Protein AF-A0A7K3NHZ2-F1 (afdb_monomer)

Solvent-accessible surface area (backbone atoms only — not comparable to full-atom values): 13122 Å² total; per-residue (Å²): 99,58,35,29,36,40,30,38,36,62,68,42,46,39,58,39,51,50,54,52,45,50,70,77,36,72,81,48,46,74,48,75,47,51,35,56,67,66,48,56,52,75,48,40,63,55,59,52,49,52,37,44,74,74,71,29,44,39,34,39,40,39,39,52,53,73,72,25,79,68,84,78,88,77,100,73,67,84,82,67,53,68,47,76,65,50,51,52,49,52,41,33,47,57,36,47,36,91,86,45,86,52,63,70,55,24,54,42,25,48,47,48,37,41,76,71,68,74,47,90,77,76,90,67,77,89,61,88,54,48,80,45,82,40,66,29,52,55,38,75,56,12,43,68,37,41,43,46,66,51,53,24,58,68,24,23,39,100,89,38,82,33,89,63,70,88,58,59,58,14,71,70,36,78,53,34,63,61,49,50,33,60,60,21,53,74,22,62,19,68,84,38,37,62,64,44,66,49,63,48,48,44,52,52,51,49,47,24,52,79,65,75,42,58,73,43,34,56,67,14,66,45,52,38,51,50,53,52,52,55,51,58,60,75,75,108

Foldseek 3Di:
DEEEEEEEDPLFVQLLVVLLCCLLPVPYHYRYHYDHPVCLQAPVLVVVVVCVVVVHQHYEYEYEADAADDVDDDDDRRDHHPPPLNSLVSSLVNQLDPVRPDPLSNLQSVVVCVVSVVDDDDDRPDGSHHYHYQYAQQDPLLLLLLDQVLLQVLLEDPVGTADDDRGDQSNPDNCSQVVQQVRNCRRPPPVSVGPDSSPVSSVSSVSCVVVVNSCSSVSGPSVVVVSVSVVVVVVD

Mean predicted aligned error: 5.34 Å

Radius of gyration: 19.02 Å; Cα contacts (8 Å, |Δi|>4): 355; chains: 1; bounding box: 43×41×61 Å

Nearest PDB structures (foldseek):
  3lp6-assembly1_C  TM=4.163E-01  e=6.712E-01  Mycobacterium tuberculosis
  4zk2-assembly1_B  TM=3.067E-01  e=1.521E-01  Acetobacter aceti 1023
  2fwb-a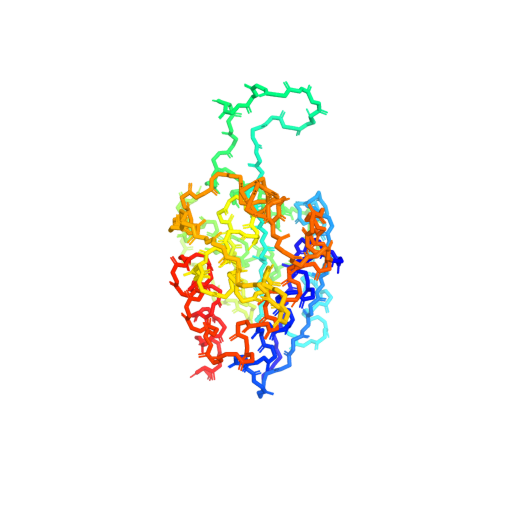ssembly1_B  TM=3.232E-01  e=2.023E-01  Acetobacter aceti
  1o4v-assembly1_A  TM=3.389E-01  e=2.401E-01  Thermotoga maritima
  4zmb-assembly1_B  TM=3.358E-01  e=5.987E-01  Acetobacter aceti 1023

Structure (mmCIF, N/CA/C/O backbone):
data_AF-A0A7K3NHZ2-F1
#
_entry.id   AF-A0A7K3NHZ2-F1
#
loop_
_atom_site.group_PDB
_atom_site.id
_atom_site.type_symbol
_atom_site.label_atom_id
_atom_site.label_alt_id
_atom_site.label_comp_id
_atom_site.label_asym_id
_atom_site.label_entity_id
_atom_site.label_seq_id
_atom_site.pdbx_PDB_ins_code
_atom_site.Cartn_x
_atom_site.Cartn_y
_atom_site.Cartn_z
_atom_site.occupancy
_atom_site.B_iso_or_equiv
_atom_site.auth_seq_id
_atom_site.auth_comp_id
_atom_site.auth_asym_id
_atom_site.auth_atom_id
_atom_site.pdbx_PDB_model_num
ATOM 1 N N . MET A 1 1 ? -13.340 -14.347 6.620 1.00 94.06 1 MET A N 1
ATOM 2 C CA . MET A 1 1 ? -13.195 -13.058 7.338 1.00 94.06 1 MET A CA 1
ATOM 3 C C . MET A 1 1 ? -13.378 -11.905 6.355 1.00 94.06 1 MET A C 1
ATOM 5 O O . MET A 1 1 ? -12.987 -12.065 5.200 1.00 94.06 1 MET A O 1
ATOM 9 N N . LYS A 1 2 ? -13.961 -10.778 6.788 1.00 97.50 2 LYS A N 1
ATOM 10 C CA . LYS A 1 2 ? -14.016 -9.532 6.005 1.00 97.50 2 LYS A CA 1
ATOM 11 C C . LYS A 1 2 ? -13.050 -8.503 6.600 1.00 97.50 2 LYS A C 1
ATOM 13 O O . LYS A 1 2 ? -13.069 -8.300 7.810 1.00 97.50 2 LYS A O 1
ATOM 18 N N . ILE A 1 3 ? -12.228 -7.876 5.765 1.00 98.38 3 ILE A N 1
ATOM 19 C CA . ILE A 1 3 ? -11.290 -6.816 6.162 1.00 98.38 3 ILE A CA 1
ATOM 20 C C . ILE A 1 3 ? -11.562 -5.572 5.326 1.00 98.38 3 ILE A C 1
ATOM 22 O O . ILE A 1 3 ? -11.715 -5.663 4.111 1.00 98.38 3 ILE A O 1
ATOM 26 N N . GLY A 1 4 ? -11.574 -4.412 5.969 1.00 98.50 4 GLY A N 1
ATOM 27 C CA . GLY A 1 4 ? -11.649 -3.113 5.318 1.00 98.50 4 GLY A CA 1
ATOM 28 C C . GLY A 1 4 ? -10.252 -2.563 5.070 1.00 98.50 4 GLY A C 1
ATOM 29 O O . GLY A 1 4 ? -9.386 -2.642 5.942 1.00 98.50 4 GLY A O 1
ATOM 30 N N . ILE A 1 5 ? -10.022 -1.998 3.893 1.00 98.50 5 ILE A N 1
ATOM 31 C CA . ILE A 1 5 ? -8.799 -1.284 3.546 1.00 98.50 5 ILE A CA 1
ATOM 32 C C . ILE A 1 5 ? -9.199 0.105 3.064 1.00 98.50 5 ILE A C 1
ATOM 34 O O . ILE A 1 5 ? -9.961 0.232 2.110 1.00 98.50 5 ILE A O 1
ATOM 38 N N . ILE A 1 6 ? -8.660 1.142 3.691 1.00 98.00 6 ILE A N 1
ATOM 39 C CA . ILE A 1 6 ? -8.772 2.514 3.196 1.00 98.00 6 ILE A CA 1
ATOM 40 C C . ILE A 1 6 ? -7.405 2.896 2.655 1.00 98.00 6 ILE A C 1
ATOM 42 O O . ILE A 1 6 ? -6.423 2.826 3.394 1.00 98.00 6 ILE A O 1
ATOM 46 N N . CYS A 1 7 ? -7.314 3.268 1.382 1.00 96.62 7 CYS A N 1
ATOM 47 C CA . CYS A 1 7 ? -6.043 3.645 0.776 1.00 96.62 7 CYS A CA 1
ATOM 48 C C . CYS A 1 7 ? -6.115 4.904 -0.082 1.00 96.62 7 CYS A C 1
ATOM 50 O O . CYS A 1 7 ? -7.190 5.371 -0.458 1.00 96.62 7 CYS A O 1
ATOM 52 N N . GLU A 1 8 ? -4.951 5.460 -0.405 1.00 92.31 8 GLU A N 1
ATOM 53 C CA . GLU A 1 8 ? -4.858 6.509 -1.418 1.00 92.31 8 GLU A CA 1
ATOM 54 C C . GLU A 1 8 ? -5.074 5.926 -2.826 1.00 92.31 8 GLU A C 1
ATOM 56 O O . GLU A 1 8 ? -4.931 4.725 -3.029 1.00 92.31 8 GLU A O 1
ATOM 61 N N . GLY A 1 9 ? -5.430 6.761 -3.805 1.00 93.12 9 GLY A N 1
ATOM 62 C CA . GLY A 1 9 ? -5.266 6.455 -5.229 1.00 93.12 9 GLY A CA 1
ATOM 63 C C . GLY A 1 9 ? -6.215 5.380 -5.765 1.00 93.12 9 GLY A C 1
ATOM 64 O O . GLY A 1 9 ? -5.838 4.217 -5.907 1.00 93.12 9 GLY A O 1
ATOM 65 N N . ALA A 1 10 ? -7.428 5.791 -6.152 1.00 94.69 10 ALA A N 1
ATOM 66 C CA . ALA A 1 10 ? -8.458 4.897 -6.696 1.00 94.69 10 ALA A CA 1
ATOM 67 C C . ALA A 1 10 ? -8.024 4.151 -7.960 1.00 94.69 10 ALA A C 1
ATOM 69 O O . ALA A 1 10 ? -8.330 2.971 -8.115 1.00 94.69 10 ALA A O 1
ATOM 70 N N . GLU A 1 11 ? -7.283 4.827 -8.831 1.00 95.12 11 GLU A N 1
ATOM 71 C CA . GLU A 1 11 ? -6.779 4.234 -10.063 1.00 95.12 11 GLU A CA 1
ATOM 72 C C . GLU A 1 11 ? -5.368 3.665 -9.876 1.00 95.12 11 GLU A C 1
ATOM 74 O O . GLU A 1 11 ? -4.996 2.719 -10.556 1.00 95.12 11 GLU A O 1
ATOM 79 N N . THR A 1 12 ? -4.559 4.169 -8.944 1.00 93.88 12 THR A N 1
ATOM 80 C CA . THR A 1 12 ? -3.152 3.750 -8.848 1.00 93.88 12 THR A CA 1
ATOM 81 C C . THR A 1 12 ? -2.913 2.656 -7.816 1.00 93.88 12 THR A C 1
ATOM 83 O O . THR A 1 12 ? -2.461 1.566 -8.160 1.00 93.88 12 THR A O 1
ATOM 86 N N . ASP A 1 13 ? -3.198 2.933 -6.549 1.00 95.44 13 ASP A N 1
ATOM 87 C CA . ASP A 1 13 ? -2.717 2.120 -5.435 1.00 95.44 13 ASP A CA 1
ATOM 88 C C . ASP A 1 13 ? -3.763 1.059 -5.064 1.00 95.44 13 ASP A C 1
ATOM 90 O O . ASP A 1 13 ? -3.399 -0.091 -4.813 1.00 95.44 13 ASP A O 1
ATOM 94 N N . LYS A 1 14 ? -5.063 1.384 -5.143 1.00 97.38 14 LYS A N 1
ATOM 95 C CA . LYS A 1 14 ? -6.150 0.419 -4.899 1.00 97.38 14 LYS A CA 1
ATOM 96 C C . LYS A 1 14 ? -6.048 -0.844 -5.765 1.00 97.38 14 LYS A C 1
ATOM 98 O O . LYS A 1 14 ? -6.043 -1.925 -5.179 1.00 97.38 14 LYS A O 1
ATOM 103 N N . PRO A 1 15 ? -5.919 -0.776 -7.106 1.00 98.06 15 PRO A N 1
ATOM 104 C CA . PRO A 1 15 ? -5.857 -1.987 -7.930 1.00 98.06 15 PRO A CA 1
ATOM 105 C C . PRO A 1 15 ? -4.622 -2.845 -7.637 1.00 98.06 15 PRO A C 1
ATOM 107 O O . PRO A 1 15 ? -4.659 -4.070 -7.748 1.00 98.06 15 PRO A O 1
ATOM 110 N N . VAL A 1 16 ? -3.517 -2.210 -7.241 1.00 97.62 16 VAL A N 1
ATOM 111 C CA . VAL A 1 16 ? -2.296 -2.908 -6.833 1.00 97.62 16 VAL A CA 1
ATOM 112 C C . VAL A 1 16 ? -2.510 -3.652 -5.519 1.00 97.62 16 VAL A C 1
ATOM 114 O O . VAL A 1 16 ? -2.223 -4.848 -5.443 1.00 97.62 16 VAL A O 1
ATOM 117 N N . ILE A 1 17 ? -3.026 -2.961 -4.499 1.00 97.94 17 ILE A N 1
ATOM 118 C CA . ILE A 1 17 ? -3.332 -3.557 -3.194 1.00 97.94 17 ILE A CA 1
ATOM 119 C C . ILE A 1 17 ? -4.330 -4.703 -3.376 1.00 97.94 17 ILE A C 1
ATOM 121 O O . ILE A 1 17 ? -4.107 -5.791 -2.854 1.00 97.94 17 ILE A O 1
ATOM 125 N N . GLU A 1 18 ? -5.375 -4.509 -4.179 1.00 98.50 18 GLU A N 1
ATOM 126 C CA . GLU A 1 18 ? -6.372 -5.536 -4.478 1.00 98.50 18 GLU A CA 1
ATOM 127 C C . GLU A 1 18 ? -5.743 -6.807 -5.069 1.00 98.50 18 GLU A C 1
ATOM 129 O O . GLU A 1 18 ? -6.008 -7.908 -4.582 1.00 98.50 18 GLU A O 1
ATOM 134 N N . LEU A 1 19 ? -4.863 -6.674 -6.068 1.00 98.38 19 LEU A N 1
ATOM 135 C CA . LEU A 1 19 ? -4.167 -7.816 -6.670 1.00 98.38 19 LEU A CA 1
ATOM 136 C C . LEU A 1 19 ? -3.279 -8.555 -5.667 1.00 98.38 19 LEU A C 1
ATOM 138 O O . LEU A 1 19 ? -3.296 -9.787 -5.624 1.00 98.38 19 LEU A O 1
ATOM 142 N N . ILE A 1 20 ? -2.525 -7.813 -4.851 1.00 98.25 20 ILE A N 1
ATOM 143 C CA . ILE A 1 20 ? -1.671 -8.381 -3.803 1.00 98.25 20 ILE A CA 1
ATOM 144 C C . ILE A 1 20 ? -2.522 -9.175 -2.808 1.00 98.25 20 ILE A C 1
ATOM 146 O O . ILE A 1 20 ? -2.230 -10.341 -2.535 1.00 98.25 20 ILE A O 1
ATOM 150 N N . LEU A 1 21 ? -3.576 -8.554 -2.273 1.00 98.25 21 LEU A N 1
ATOM 151 C CA . LEU A 1 21 ? -4.397 -9.132 -1.214 1.00 98.25 21 LEU A CA 1
ATOM 152 C C . LEU A 1 21 ? -5.197 -10.335 -1.705 1.00 98.25 21 LEU A C 1
ATOM 154 O O . LEU A 1 21 ? -5.202 -11.364 -1.034 1.00 98.25 21 LEU A O 1
ATOM 158 N N . LYS A 1 22 ? -5.789 -10.258 -2.902 1.00 98.00 22 LYS A N 1
ATOM 159 C CA . LYS A 1 22 ? -6.511 -11.382 -3.511 1.00 98.00 22 LYS A CA 1
ATOM 160 C C . LYS A 1 22 ? -5.610 -12.597 -3.721 1.00 98.00 22 LYS A C 1
ATOM 162 O O . LYS A 1 22 ? -6.055 -13.725 -3.533 1.00 98.00 22 LYS A O 1
ATOM 167 N N . HIS A 1 23 ? -4.351 -12.378 -4.103 1.00 98.06 23 HIS A N 1
ATOM 168 C CA . HIS A 1 23 ? -3.403 -13.469 -4.299 1.00 98.06 23 HIS A CA 1
ATOM 169 C C . HIS A 1 23 ? -2.884 -14.041 -2.971 1.00 98.06 23 HIS A C 1
ATOM 171 O O . HIS A 1 23 ? -2.792 -15.256 -2.824 1.00 98.06 23 HIS A O 1
ATOM 177 N N . LYS A 1 24 ? -2.546 -13.188 -1.993 1.00 97.25 24 LYS A N 1
ATOM 178 C CA . LYS A 1 24 ? -2.002 -13.630 -0.695 1.00 97.25 24 LYS A CA 1
ATOM 179 C C . LYS A 1 24 ? -3.049 -14.215 0.248 1.00 97.25 24 LYS A C 1
ATOM 181 O O . LYS A 1 24 ? -2.710 -15.070 1.061 1.00 97.25 24 LYS A O 1
ATOM 186 N N . PHE A 1 25 ? -4.297 -13.772 0.142 1.00 97.56 25 PHE A N 1
ATOM 187 C CA . PHE A 1 25 ? -5.378 -14.127 1.057 1.00 97.56 25 PHE A CA 1
ATOM 188 C C . PHE A 1 25 ? -6.649 -14.511 0.287 1.00 97.56 25 PHE A C 1
ATOM 190 O O . PHE A 1 25 ? -7.673 -13.839 0.421 1.00 97.56 25 PHE A O 1
ATOM 197 N N . PRO A 1 26 ? -6.623 -15.594 -0.512 1.00 97.25 26 PRO A N 1
ATOM 198 C CA . PRO A 1 26 ? -7.741 -15.961 -1.385 1.00 97.25 26 PRO A CA 1
ATOM 199 C C . PRO A 1 26 ? -9.042 -16.276 -0.626 1.00 97.25 26 PRO A C 1
ATOM 201 O O . PRO A 1 26 ? -10.124 -16.154 -1.191 1.00 97.25 26 PRO A O 1
ATOM 204 N N . SER A 1 27 ? -8.947 -16.650 0.654 1.00 97.06 27 SER A N 1
ATOM 205 C CA . SER A 1 27 ? -10.092 -16.962 1.524 1.00 97.06 27 SER A CA 1
ATOM 206 C C . SER A 1 27 ? -10.631 -15.752 2.307 1.00 97.06 27 SER A C 1
ATOM 208 O O . SER A 1 27 ? -11.549 -15.898 3.119 1.00 97.06 27 SER A O 1
ATOM 210 N N . THR A 1 28 ? -10.062 -14.562 2.104 1.00 97.62 28 THR A N 1
ATOM 211 C CA . THR A 1 28 ? -10.450 -13.327 2.796 1.00 97.62 28 THR A CA 1
ATOM 212 C C . THR A 1 28 ? -11.145 -12.378 1.828 1.00 97.62 28 THR A C 1
ATOM 214 O O . THR A 1 28 ? -10.685 -12.156 0.711 1.00 97.62 28 THR A O 1
ATOM 217 N N . THR A 1 29 ? -12.257 -11.786 2.262 1.00 98.00 29 THR A N 1
ATOM 218 C CA . THR A 1 29 ? -12.969 -10.761 1.490 1.00 98.00 29 THR A CA 1
ATOM 219 C C . THR A 1 29 ? -12.477 -9.377 1.899 1.00 98.00 29 THR A C 1
ATOM 221 O O . THR A 1 29 ? -12.394 -9.091 3.095 1.00 98.00 29 THR A O 1
ATOM 224 N N . PHE A 1 30 ? -12.180 -8.516 0.923 1.00 98.31 30 PHE A N 1
ATOM 225 C CA . PHE A 1 30 ? -11.655 -7.173 1.169 1.00 98.31 30 PHE A CA 1
ATOM 226 C C . PHE A 1 30 ? -12.608 -6.068 0.691 1.00 98.31 30 PHE A C 1
ATOM 228 O O . PHE A 1 30 ? -12.927 -5.976 -0.490 1.00 98.31 30 PHE A O 1
ATOM 235 N N . GLU A 1 31 ? -13.027 -5.242 1.647 1.00 98.44 31 GLU A N 1
ATOM 236 C CA . GLU A 1 31 ? -13.606 -3.896 1.553 1.00 98.44 31 GLU A CA 1
ATOM 237 C C . GLU A 1 31 ? -12.605 -2.796 1.161 1.00 98.44 31 GLU A C 1
ATOM 239 O O . GLU A 1 31 ? -12.123 -2.150 2.083 1.00 98.44 31 GLU A O 1
ATOM 244 N N . ILE A 1 32 ? -12.231 -2.568 -0.111 1.00 98.44 32 ILE A N 1
ATOM 245 C CA . ILE A 1 32 ? -11.209 -1.540 -0.442 1.00 98.44 32 ILE A CA 1
ATOM 246 C C . ILE A 1 32 ? -11.830 -0.204 -0.881 1.00 98.44 32 ILE A C 1
ATOM 248 O O . ILE A 1 32 ? -12.286 -0.055 -2.025 1.00 98.44 32 ILE A O 1
ATOM 252 N N . ILE A 1 33 ? -11.760 0.797 -0.002 1.00 98.25 33 ILE A N 1
ATOM 253 C CA . ILE A 1 33 ? -12.151 2.188 -0.253 1.00 98.25 33 ILE A CA 1
ATOM 254 C C . ILE A 1 33 ? -10.904 2.992 -0.619 1.00 98.25 33 ILE A C 1
ATOM 256 O O . ILE A 1 33 ? -9.916 2.998 0.111 1.00 98.25 33 ILE A O 1
ATOM 260 N N . ALA A 1 34 ? -10.948 3.685 -1.755 1.00 97.44 34 ALA A N 1
ATOM 261 C CA . ALA A 1 34 ? -9.862 4.555 -2.178 1.00 97.44 34 ALA A CA 1
ATOM 262 C C . ALA A 1 34 ? -10.277 6.021 -2.124 1.00 97.44 34 ALA A C 1
ATOM 264 O O . ALA A 1 34 ? -11.356 6.385 -2.598 1.00 97.44 34 ALA A O 1
ATOM 265 N N . ARG A 1 35 ? -9.398 6.858 -1.582 1.00 95.00 35 ARG A N 1
ATOM 266 C CA . ARG A 1 35 ? -9.601 8.297 -1.417 1.00 95.00 35 ARG A CA 1
ATOM 267 C C . ARG A 1 35 ? -8.395 9.068 -1.933 1.00 95.00 35 ARG A C 1
ATOM 269 O O . ARG A 1 35 ? -7.324 8.506 -2.156 1.00 95.00 35 ARG A O 1
ATOM 276 N N . ASP A 1 36 ? -8.562 10.367 -2.141 1.00 90.94 36 ASP A N 1
ATOM 277 C CA . ASP A 1 36 ? -7.398 11.241 -2.171 1.00 90.94 36 ASP A CA 1
ATOM 278 C C . ASP A 1 36 ? -6.837 11.402 -0.751 1.00 90.94 36 ASP A C 1
ATOM 280 O O . ASP A 1 36 ? -7.512 11.168 0.258 1.00 90.94 36 ASP A O 1
ATOM 284 N N . LYS A 1 37 ? -5.576 11.813 -0.666 1.00 85.81 37 LYS A N 1
ATOM 285 C CA . LYS A 1 37 ? -4.889 11.968 0.612 1.00 85.81 37 LYS A CA 1
ATOM 286 C C . LYS A 1 37 ? -5.576 12.957 1.548 1.00 85.81 37 LYS A C 1
ATOM 288 O O . LYS A 1 37 ? -5.603 12.724 2.749 1.00 85.81 37 LYS A O 1
ATOM 293 N N . ARG A 1 38 ? -6.139 14.056 1.035 1.00 87.50 38 ARG A N 1
ATOM 294 C CA . ARG A 1 38 ? -6.807 15.057 1.878 1.00 87.50 38 ARG A CA 1
ATOM 295 C C . ARG A 1 38 ? -8.007 14.425 2.580 1.00 87.50 38 ARG A C 1
ATOM 297 O O . ARG A 1 38 ? -8.116 14.566 3.795 1.00 87.50 38 ARG A O 1
ATOM 304 N N . ALA A 1 39 ? -8.831 13.685 1.844 1.00 90.50 39 ALA A N 1
ATOM 305 C CA . ALA A 1 39 ? -9.987 12.975 2.378 1.00 90.50 39 ALA A CA 1
ATOM 306 C C . ALA A 1 39 ? -9.601 11.933 3.445 1.00 90.50 39 ALA A C 1
ATOM 308 O O . ALA A 1 39 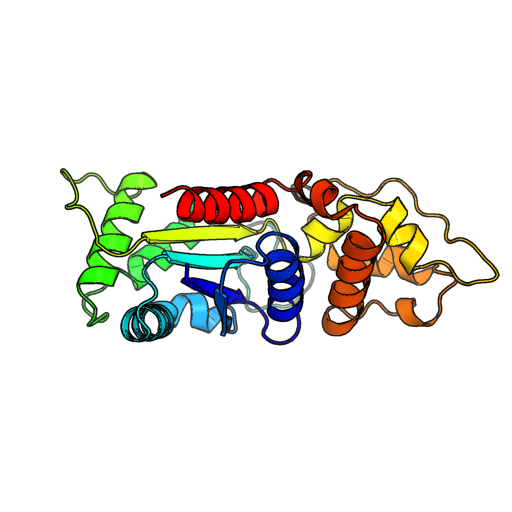? -10.269 11.852 4.476 1.00 90.50 39 ALA A O 1
ATOM 309 N N . ILE A 1 40 ? -8.478 11.217 3.279 1.00 91.31 40 ILE A N 1
ATOM 310 C CA . ILE A 1 40 ? -7.966 10.301 4.320 1.00 91.31 40 ILE A CA 1
ATOM 311 C C . ILE A 1 40 ? -7.738 11.042 5.648 1.00 91.31 40 ILE A C 1
ATOM 313 O O . ILE A 1 40 ? -8.055 10.525 6.712 1.00 91.31 40 ILE A O 1
ATOM 317 N N . PHE A 1 41 ? -7.217 12.266 5.623 1.00 89.12 41 PHE A N 1
ATOM 318 C CA . PHE A 1 41 ? -6.945 13.004 6.859 1.00 89.12 41 PHE A CA 1
ATOM 319 C C . PHE A 1 41 ? -8.151 13.775 7.402 1.00 89.12 41 PHE A C 1
ATOM 321 O O . PHE A 1 41 ? -8.179 14.046 8.601 1.00 89.12 41 PHE A O 1
ATOM 328 N N . SER A 1 42 ? -9.122 14.150 6.563 1.00 86.62 42 SER A N 1
ATOM 329 C CA . SER A 1 42 ? -10.256 14.984 6.986 1.00 86.62 42 SER A CA 1
ATOM 330 C C . SER A 1 42 ? -11.528 14.211 7.315 1.00 86.62 42 SER A C 1
ATOM 332 O O . SER A 1 42 ? -12.246 14.611 8.223 1.00 86.62 42 SER A O 1
ATOM 334 N N . THR A 1 43 ? 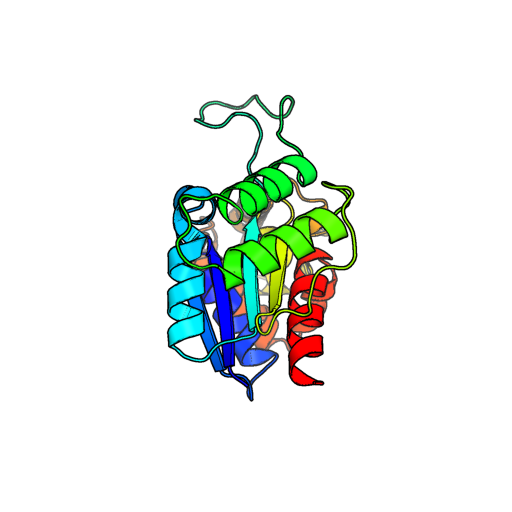-11.836 13.151 6.566 1.00 90.38 43 THR A N 1
ATOM 335 C CA . THR A 1 43 ? -13.162 12.502 6.586 1.00 90.38 43 THR A CA 1
ATOM 336 C C . THR A 1 43 ? -13.088 10.973 6.611 1.00 90.38 43 THR A C 1
ATOM 338 O O . THR A 1 43 ? -14.106 10.304 6.494 1.00 90.38 43 THR A O 1
ATOM 341 N N . CYS A 1 44 ? -11.909 10.379 6.835 1.00 93.81 44 CYS A N 1
ATOM 342 C CA . CYS A 1 44 ? -11.750 8.919 6.898 1.00 93.81 44 CYS A CA 1
ATOM 343 C C . CYS A 1 44 ? -12.588 8.245 8.000 1.00 93.81 44 CYS A C 1
ATOM 345 O O . CYS A 1 44 ? -12.843 7.046 7.907 1.00 93.81 44 CYS A O 1
ATOM 347 N N . TYR A 1 45 ? -13.036 8.968 9.033 1.00 95.00 45 TYR A N 1
ATOM 348 C CA . TYR A 1 45 ? -13.946 8.396 10.033 1.00 95.00 45 TYR A CA 1
ATOM 349 C C . TYR A 1 45 ? -15.300 7.991 9.432 1.00 95.00 45 TYR A C 1
ATOM 351 O O . TYR A 1 45 ? -15.891 7.037 9.925 1.00 95.00 45 TYR A O 1
ATOM 359 N N . GLU A 1 46 ? -15.763 8.656 8.368 1.00 95.88 46 GLU A N 1
ATOM 360 C CA . GLU A 1 46 ? -16.996 8.290 7.658 1.00 95.88 46 GLU A CA 1
ATOM 361 C C . GLU A 1 46 ? -16.814 6.951 6.936 1.00 95.88 46 GLU A C 1
ATOM 363 O O . GLU A 1 46 ? -17.618 6.041 7.107 1.00 95.88 46 GLU A O 1
ATOM 368 N N . ASP A 1 47 ? -15.690 6.783 6.232 1.00 97.38 47 ASP A N 1
ATOM 369 C CA . ASP A 1 47 ? -15.340 5.527 5.557 1.00 97.38 47 ASP A CA 1
ATOM 370 C C . ASP A 1 47 ? -15.168 4.371 6.558 1.00 97.38 47 ASP A C 1
ATOM 372 O O . ASP A 1 47 ? -15.612 3.250 6.317 1.00 97.38 47 ASP A O 1
ATOM 376 N N . ILE A 1 48 ? -14.544 4.634 7.714 1.00 97.69 48 ILE A N 1
ATOM 377 C CA . ILE A 1 48 ? -14.438 3.650 8.802 1.00 97.69 48 ILE A CA 1
ATOM 378 C C . ILE A 1 48 ? -15.839 3.290 9.309 1.00 97.69 48 ILE A C 1
ATOM 380 O O . ILE A 1 48 ? -16.133 2.109 9.476 1.00 97.69 48 ILE A O 1
ATOM 384 N N . ALA A 1 49 ? -16.714 4.274 9.528 1.00 97.19 49 ALA A N 1
ATOM 385 C CA . ALA A 1 49 ? -18.076 4.030 9.989 1.00 97.19 49 ALA A CA 1
ATOM 386 C C . ALA A 1 49 ? -18.901 3.224 8.976 1.00 97.19 49 ALA A C 1
ATOM 388 O O . ALA A 1 49 ? -19.658 2.338 9.371 1.00 97.19 49 ALA A O 1
ATOM 389 N N . ASP A 1 50 ? -18.735 3.480 7.679 1.00 97.62 50 ASP A N 1
ATOM 390 C CA . ASP A 1 50 ? -19.370 2.710 6.606 1.00 97.62 50 ASP A CA 1
ATOM 391 C C . ASP A 1 50 ? -18.941 1.242 6.638 1.00 97.62 50 ASP A C 1
ATOM 393 O O . ASP A 1 50 ? -19.791 0.349 6.639 1.00 97.62 50 ASP A O 1
ATOM 397 N N . LEU A 1 51 ? -17.638 0.983 6.769 1.00 98.19 51 LEU A N 1
ATOM 398 C CA . LEU A 1 51 ? -17.104 -0.374 6.910 1.00 98.19 51 LEU A CA 1
ATOM 399 C C . LEU A 1 51 ? -17.659 -1.069 8.166 1.00 98.19 51 LEU A C 1
ATOM 401 O O . LEU A 1 51 ? -18.077 -2.229 8.100 1.00 98.19 51 LEU A O 1
ATOM 405 N N . LEU A 1 52 ? -17.726 -0.359 9.296 1.00 97.06 52 LEU A N 1
ATOM 406 C CA . LEU A 1 52 ? -18.291 -0.883 10.543 1.00 97.06 52 LEU A CA 1
ATOM 407 C C . LEU A 1 52 ? -19.774 -1.246 10.389 1.00 97.06 52 LEU A C 1
ATOM 409 O O . LEU A 1 52 ? -20.179 -2.338 10.792 1.00 97.06 52 LEU A O 1
ATOM 413 N N . ARG A 1 53 ? -20.573 -0.391 9.737 1.00 96.88 53 ARG A N 1
ATOM 414 C CA . ARG A 1 53 ? -21.988 -0.669 9.422 1.00 96.88 53 ARG A CA 1
ATOM 415 C C . ARG A 1 53 ? -22.158 -1.888 8.513 1.00 96.88 53 ARG A C 1
ATOM 417 O O . ARG A 1 53 ? -23.128 -2.627 8.670 1.00 96.88 53 ARG A O 1
ATOM 424 N N . SER A 1 54 ? -21.195 -2.145 7.630 1.00 97.00 54 SER A N 1
ATOM 425 C CA . SER A 1 54 ? -21.123 -3.354 6.794 1.00 97.00 54 SER A CA 1
ATOM 426 C C . SER A 1 54 ? -20.645 -4.611 7.547 1.00 97.00 54 SER A C 1
ATOM 428 O O . SER A 1 54 ? -20.505 -5.686 6.948 1.00 97.00 54 SER A O 1
ATOM 430 N N . GLY A 1 55 ? -20.406 -4.510 8.860 1.00 96.81 55 GLY A N 1
ATOM 431 C CA . GLY A 1 55 ? -19.983 -5.608 9.731 1.00 96.81 55 GLY A CA 1
ATOM 432 C C . GLY A 1 55 ? -18.481 -5.906 9.685 1.00 96.81 55 GLY A C 1
ATOM 433 O O . GLY A 1 55 ? -18.067 -7.008 10.048 1.00 96.81 55 GLY A O 1
ATOM 434 N N . ILE A 1 56 ? -17.654 -4.972 9.208 1.00 97.94 56 ILE A N 1
ATOM 435 C CA . ILE A 1 56 ? -16.198 -5.133 9.116 1.00 97.94 56 ILE A CA 1
ATOM 436 C C . ILE A 1 56 ? -15.533 -4.552 10.362 1.00 97.94 56 ILE A C 1
ATOM 438 O O . ILE A 1 56 ? -15.478 -3.343 10.519 1.00 97.94 56 ILE A O 1
ATOM 442 N N . GLN A 1 57 ? -14.958 -5.402 11.215 1.00 96.31 57 GLN A N 1
ATOM 443 C CA . GLN A 1 57 ? -14.305 -4.977 12.466 1.00 96.31 57 GLN A CA 1
ATOM 444 C C . GLN A 1 57 ? -12.793 -4.732 12.332 1.00 96.31 57 GLN A C 1
ATOM 446 O O . GLN A 1 57 ? -12.199 -4.048 13.165 1.00 96.31 57 GLN A O 1
ATOM 451 N N . HIS A 1 58 ? -12.161 -5.280 11.292 1.00 97.88 58 HIS A N 1
ATOM 452 C CA . HIS A 1 58 ? -10.726 -5.158 11.036 1.00 97.88 58 HIS A CA 1
ATOM 453 C C . HI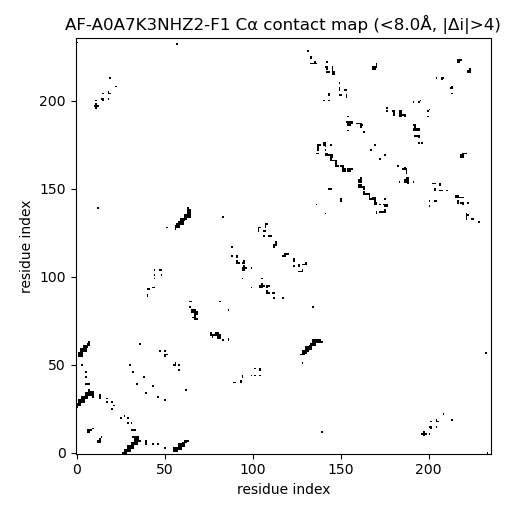S A 1 58 ? -10.486 -4.201 9.875 1.00 97.88 58 HIS A C 1
ATOM 455 O O . HIS A 1 58 ? -10.864 -4.504 8.741 1.00 97.88 58 HIS A O 1
ATOM 461 N N . ILE A 1 59 ? -9.875 -3.049 10.154 1.00 98.19 59 ILE A N 1
ATOM 462 C CA . ILE A 1 59 ? -9.709 -1.972 9.176 1.00 98.19 59 ILE A CA 1
ATOM 463 C C . ILE A 1 59 ? -8.246 -1.526 9.140 1.00 98.19 59 ILE A C 1
ATOM 465 O O . ILE A 1 59 ? -7.684 -1.096 10.150 1.00 98.19 59 ILE A O 1
ATOM 469 N N . ALA A 1 60 ? -7.609 -1.618 7.972 1.00 97.81 60 ALA A N 1
ATOM 470 C CA . ALA A 1 60 ? -6.278 -1.064 7.748 1.00 97.81 60 ALA A CA 1
ATOM 471 C C . ALA A 1 60 ? -6.372 0.227 6.929 1.00 97.81 60 ALA A C 1
ATOM 473 O O . ALA A 1 60 ? -6.935 0.239 5.838 1.00 97.81 60 ALA A O 1
ATOM 474 N N . VAL A 1 61 ? -5.773 1.303 7.430 1.00 96.69 61 VAL A N 1
ATOM 475 C CA . VAL A 1 61 ? -5.605 2.556 6.687 1.00 96.69 61 VAL A CA 1
ATOM 476 C C . VAL A 1 61 ? -4.183 2.586 6.138 1.00 96.69 61 VAL A C 1
ATOM 478 O O . VAL A 1 61 ? -3.218 2.592 6.907 1.00 96.69 61 VAL A O 1
ATOM 481 N N . VAL A 1 62 ? -4.050 2.559 4.814 1.00 94.69 62 VAL A N 1
ATOM 482 C CA . VAL A 1 62 ? -2.787 2.463 4.077 1.00 94.69 62 VAL A CA 1
ATOM 483 C C . VAL A 1 62 ? -2.571 3.749 3.292 1.00 94.69 62 VAL A C 1
ATOM 485 O O . VAL A 1 62 ? -3.295 4.030 2.345 1.00 94.69 62 VAL A O 1
ATOM 488 N N . TRP A 1 63 ? -1.562 4.535 3.641 1.00 90.06 63 TRP A N 1
ATOM 489 C CA . TRP A 1 63 ? -1.265 5.763 2.903 1.00 90.06 63 TRP A CA 1
ATOM 490 C C . TRP A 1 63 ? 0.236 6.006 2.841 1.00 90.06 63 TRP A C 1
ATOM 492 O O . TRP A 1 63 ? 1.003 5.499 3.669 1.00 90.06 63 TRP A O 1
ATOM 502 N N . ASP A 1 64 ? 0.663 6.763 1.839 1.00 80.94 64 ASP A N 1
ATOM 503 C CA . ASP A 1 64 ? 2.042 7.202 1.736 1.00 80.94 64 ASP A CA 1
ATOM 504 C C . ASP A 1 64 ? 2.284 8.470 2.579 1.00 80.94 64 ASP A C 1
ATOM 506 O O . ASP A 1 64 ? 1.369 9.173 3.007 1.00 80.94 64 ASP A O 1
ATOM 510 N N . LEU A 1 65 ? 3.537 8.763 2.905 1.00 64.25 65 LEU A N 1
ATOM 511 C CA . LEU A 1 65 ? 3.832 9.942 3.720 1.00 64.25 65 LEU A CA 1
ATOM 512 C C . LEU A 1 65 ? 3.593 11.225 2.923 1.00 64.25 65 LEU A C 1
ATOM 514 O O . LEU A 1 65 ? 4.022 11.347 1.776 1.00 64.25 65 LEU A O 1
ATOM 518 N N . LEU A 1 66 ? 3.029 12.247 3.570 1.00 47.19 66 LEU A N 1
ATOM 519 C CA . LEU A 1 66 ? 3.115 13.605 3.040 1.00 47.19 66 LEU A CA 1
ATOM 520 C C . LEU A 1 66 ? 4.599 14.006 2.908 1.00 47.19 66 LEU A C 1
ATOM 522 O O . LEU A 1 66 ? 5.373 13.818 3.858 1.00 47.19 66 LEU A O 1
ATO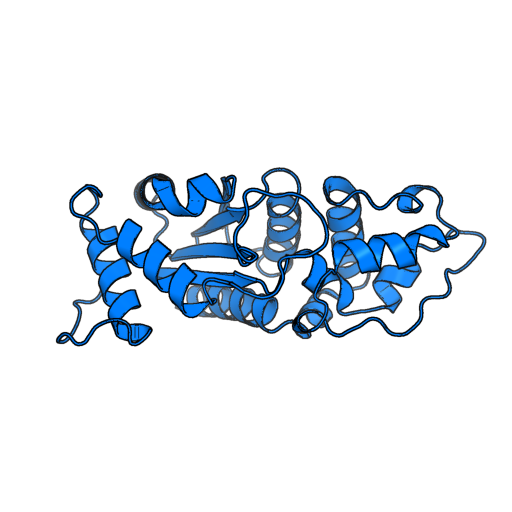M 526 N N . PRO A 1 67 ? 5.032 14.573 1.768 1.00 37.84 67 PRO A N 1
ATOM 527 C CA . PRO A 1 67 ? 6.222 15.409 1.742 1.00 37.84 67 PRO A CA 1
ATOM 528 C C . PRO A 1 67 ? 6.021 16.682 2.581 1.00 37.84 67 PRO A C 1
ATOM 530 O O . PRO A 1 67 ? 4.941 16.978 3.086 1.00 37.84 67 PRO A O 1
ATOM 533 N N . VAL A 1 68 ? 7.111 17.423 2.742 1.00 39.22 68 VAL A N 1
ATOM 534 C CA . VAL A 1 68 ? 7.176 18.680 3.497 1.00 39.22 68 VAL A CA 1
ATOM 535 C C . VAL A 1 68 ? 6.309 19.664 2.762 1.00 39.22 68 VAL A C 1
ATOM 537 O O . VAL A 1 68 ? 6.486 19.764 1.552 1.00 39.22 68 VAL A O 1
ATOM 540 N N . GLY A 1 69 ? 5.494 20.443 3.474 1.00 37.22 69 GLY A N 1
ATOM 541 C CA . GLY A 1 69 ? 5.128 21.778 2.995 1.00 37.22 69 GLY A CA 1
ATOM 542 C C . GLY A 1 69 ? 4.608 21.829 1.556 1.00 37.22 69 GLY A C 1
ATOM 543 O O . GLY A 1 69 ? 4.973 22.728 0.813 1.00 37.22 69 GLY A O 1
ATOM 544 N N . HIS A 1 70 ? 3.790 20.862 1.131 1.00 42.34 70 HIS A N 1
ATOM 545 C CA . HIS A 1 70 ? 3.010 20.984 -0.104 1.00 42.34 70 HIS A CA 1
ATOM 546 C C . HIS A 1 70 ? 1.615 21.487 0.267 1.00 42.34 70 HIS A C 1
ATOM 548 O O . HIS A 1 70 ? 0.984 20.910 1.147 1.00 42.34 70 HIS A O 1
ATOM 554 N N . GLN A 1 71 ? 1.081 22.562 -0.316 1.00 33.84 71 GLN A N 1
ATOM 555 C CA . GLN A 1 71 ? 1.028 22.888 -1.752 1.00 33.84 71 GLN A CA 1
ATOM 556 C C . GLN A 1 71 ? 2.376 23.084 -2.486 1.00 33.84 71 GLN A C 1
ATOM 558 O O . GLN A 1 71 ? 3.198 23.904 -2.106 1.00 33.84 71 GLN A O 1
ATOM 563 N N . MET A 1 72 ? 2.590 22.302 -3.554 1.00 33.06 72 MET A N 1
ATOM 564 C CA . MET A 1 72 ? 3.687 22.443 -4.542 1.00 33.06 72 MET A CA 1
ATOM 565 C C . MET A 1 72 ? 3.352 23.483 -5.612 1.00 33.06 72 MET A C 1
ATOM 567 O O . MET A 1 72 ? 2.156 23.630 -5.869 1.00 33.06 72 MET A O 1
ATOM 571 N N . PRO A 1 73 ? 4.329 24.103 -6.331 1.00 36.28 73 PRO A N 1
ATOM 572 C CA . PRO A 1 73 ? 5.686 23.619 -6.702 1.00 36.28 73 PRO A CA 1
ATOM 573 C C . PRO A 1 73 ? 6.826 24.650 -6.410 1.00 36.28 73 PRO A C 1
ATOM 575 O O . PRO A 1 73 ? 6.547 25.737 -5.937 1.00 36.28 73 PRO A O 1
ATOM 578 N N . ALA A 1 74 ? 8.138 24.442 -6.619 1.00 41.03 74 ALA A N 1
ATOM 579 C CA . ALA A 1 74 ? 8.872 23.610 -7.571 1.00 41.03 74 ALA A CA 1
ATOM 580 C C . ALA A 1 74 ? 10.270 23.206 -7.029 1.00 41.03 74 ALA A C 1
ATOM 582 O O . ALA A 1 74 ? 10.976 23.999 -6.418 1.00 41.03 74 ALA A O 1
ATOM 583 N N . ALA A 1 75 ? 10.680 21.964 -7.285 1.00 37.38 75 ALA A N 1
ATOM 584 C CA . ALA A 1 75 ? 12.050 21.428 -7.194 1.00 37.38 75 ALA A CA 1
ATOM 585 C C . ALA A 1 75 ? 12.799 21.326 -5.833 1.00 37.38 75 ALA A C 1
ATOM 587 O O . ALA A 1 75 ? 13.671 20.461 -5.754 1.00 37.38 75 ALA A O 1
ATOM 588 N N . SER A 1 76 ? 12.489 22.082 -4.765 1.00 41.44 76 SER A N 1
ATOM 589 C CA . SER A 1 76 ? 13.508 22.299 -3.698 1.00 41.44 76 SER A CA 1
ATOM 590 C C . SER A 1 76 ? 13.122 22.103 -2.219 1.00 41.44 76 SER A C 1
ATOM 592 O O . SER A 1 76 ? 13.987 22.276 -1.366 1.00 41.44 76 SER A O 1
ATOM 594 N N . GLN A 1 77 ? 11.898 21.732 -1.838 1.00 38.47 77 GLN A N 1
ATOM 595 C CA . GLN A 1 77 ? 11.497 21.742 -0.411 1.00 38.47 77 GLN A CA 1
ATOM 596 C C . GLN A 1 77 ? 11.480 20.354 0.246 1.00 38.47 77 GLN A C 1
ATOM 598 O O . GLN A 1 77 ? 10.436 19.804 0.579 1.00 38.47 77 GLN A O 1
ATOM 603 N N . TRP A 1 78 ? 12.660 19.769 0.455 1.00 50.72 78 TRP A N 1
ATOM 604 C CA . TRP A 1 78 ? 12.818 18.483 1.153 1.00 50.72 78 TRP A CA 1
ATOM 605 C C . TRP A 1 78 ? 13.111 18.618 2.665 1.00 50.72 78 TRP A C 1
ATOM 607 O O . TRP A 1 78 ? 13.225 17.589 3.330 1.00 50.72 78 TRP A O 1
ATOM 617 N N . SER A 1 79 ? 13.183 19.840 3.218 1.00 44.09 79 SER A N 1
ATOM 618 C CA . SER A 1 79 ? 13.781 20.126 4.540 1.00 44.09 79 SER A CA 1
ATOM 619 C C . SER A 1 79 ? 12.859 20.516 5.717 1.00 44.09 79 SER A C 1
ATOM 621 O O . SER A 1 79 ? 13.342 20.522 6.839 1.00 44.09 79 SER A O 1
ATOM 623 N N . GLU A 1 80 ? 11.560 20.777 5.545 1.00 44.41 80 GLU A N 1
ATOM 624 C CA . GLU A 1 80 ? 10.634 21.197 6.633 1.00 44.41 80 GLU A CA 1
ATOM 625 C C . GLU A 1 80 ? 9.368 20.305 6.772 1.00 44.41 80 GLU A C 1
ATOM 627 O O . GLU A 1 80 ? 8.235 20.715 6.551 1.00 44.41 80 GLU A O 1
ATOM 632 N N . LYS A 1 81 ? 9.537 19.014 7.084 1.00 53.75 81 LYS A N 1
ATOM 633 C CA . LYS A 1 81 ? 8.462 17.986 7.023 1.00 53.75 81 LYS A CA 1
ATOM 634 C C . LYS A 1 81 ? 7.730 17.863 8.359 1.00 53.75 81 LYS A C 1
ATOM 636 O O . LYS A 1 81 ? 8.444 17.720 9.347 1.00 53.75 81 LYS A O 1
ATOM 641 N N . PRO A 1 82 ? 6.386 17.698 8.414 1.00 56.03 82 PRO A N 1
ATOM 642 C CA . PRO A 1 82 ? 5.828 16.912 9.499 1.00 56.03 82 PRO A CA 1
ATOM 643 C C . PRO A 1 82 ? 6.329 15.474 9.315 1.00 56.03 82 PRO A C 1
ATOM 645 O O . PRO A 1 82 ? 6.091 14.807 8.299 1.00 56.03 82 PRO A O 1
ATOM 648 N N . SER A 1 83 ? 7.083 15.010 10.296 1.00 73.19 83 SER A N 1
ATOM 649 C CA . SER A 1 83 ? 7.541 13.642 10.461 1.00 73.19 83 SER A CA 1
ATOM 650 C C . SER A 1 83 ? 6.384 12.638 10.382 1.00 73.19 83 SER A C 1
ATOM 652 O O . SER A 1 83 ? 5.212 12.955 10.599 1.00 73.19 83 SER A O 1
ATOM 654 N N . ARG A 1 84 ? 6.711 11.358 10.145 1.00 74.06 84 ARG A N 1
ATOM 655 C CA . ARG A 1 84 ? 5.721 10.256 10.192 1.00 74.06 84 ARG A CA 1
ATOM 656 C C . ARG A 1 84 ? 4.951 10.243 11.513 1.00 74.06 84 ARG A C 1
ATOM 658 O O . ARG A 1 84 ? 3.799 9.826 11.560 1.00 74.06 84 ARG A O 1
ATOM 665 N N . LYS A 1 85 ? 5.634 10.662 12.581 1.00 82.94 85 LYS A N 1
ATOM 666 C CA . LYS A 1 85 ? 5.094 10.785 13.926 1.00 82.94 85 LYS A CA 1
ATOM 667 C C . LYS A 1 85 ? 4.015 11.875 13.968 1.00 82.94 85 LYS A C 1
ATOM 669 O O . LYS A 1 85 ? 2.907 11.577 14.388 1.00 82.94 85 LYS A O 1
ATOM 674 N N . GLU A 1 86 ? 4.288 13.069 13.451 1.00 85.00 86 GLU A N 1
ATOM 675 C CA . GLU A 1 86 ? 3.313 14.173 13.407 1.00 85.00 86 GLU A CA 1
ATOM 676 C C . GLU A 1 86 ? 2.108 13.867 12.516 1.00 85.00 86 GLU A C 1
ATOM 678 O O . GLU A 1 86 ? 0.978 14.110 12.922 1.00 85.00 86 GLU A O 1
ATOM 683 N N . GLN A 1 87 ? 2.309 13.261 11.342 1.00 83.25 87 GLN A N 1
ATOM 684 C CA . GLN A 1 87 ? 1.185 12.882 10.474 1.00 83.25 87 GLN A CA 1
ATOM 685 C C . GLN A 1 87 ? 0.274 11.857 11.148 1.00 83.25 87 GLN A C 1
ATOM 687 O O . GLN A 1 87 ? -0.947 11.984 11.124 1.00 83.25 87 GLN A O 1
ATOM 692 N N . ARG A 1 88 ? 0.867 10.845 11.788 1.00 88.12 88 ARG A N 1
ATOM 693 C CA . ARG A 1 88 ? 0.109 9.847 12.542 1.00 88.12 88 ARG A CA 1
ATOM 694 C C . ARG A 1 88 ? -0.651 10.478 13.705 1.00 88.12 88 ARG A C 1
ATOM 696 O O . ARG A 1 88 ? -1.796 10.109 13.942 1.00 88.12 88 ARG A O 1
ATOM 703 N N . HIS A 1 89 ? -0.019 11.414 14.411 1.00 90.81 89 HIS A N 1
ATOM 704 C CA . HIS A 1 89 ? -0.655 12.153 15.496 1.00 90.81 89 HIS A CA 1
ATOM 705 C C . HIS A 1 89 ? -1.850 12.956 14.988 1.00 90.81 89 HIS A C 1
ATOM 707 O O . HIS A 1 89 ? -2.943 12.796 15.518 1.00 90.81 89 HIS A O 1
ATOM 713 N N . ALA A 1 90 ? -1.664 13.738 13.923 1.00 89.12 90 ALA A N 1
ATOM 714 C CA . ALA A 1 90 ? -2.716 14.543 13.311 1.00 89.12 90 ALA A CA 1
ATOM 715 C C . ALA A 1 90 ? -3.891 13.683 12.825 1.00 89.12 90 ALA A C 1
ATOM 717 O O . ALA A 1 90 ? -5.038 13.986 13.135 1.00 89.12 90 ALA A O 1
ATOM 718 N N . PHE A 1 91 ? -3.613 12.569 12.138 1.00 91.12 91 PHE A N 1
ATOM 719 C CA . PHE A 1 91 ? -4.646 11.624 11.709 1.00 91.12 91 PHE A CA 1
ATOM 720 C C . PHE A 1 91 ? -5.466 11.107 12.898 1.00 91.12 91 PHE A C 1
ATOM 722 O O . PHE A 1 91 ? -6.692 11.153 12.883 1.00 91.12 91 PHE A O 1
ATOM 729 N N . LEU A 1 92 ? -4.796 10.650 13.959 1.00 93.44 92 LEU A N 1
ATOM 730 C CA . LEU A 1 92 ? -5.477 10.107 15.132 1.00 93.44 92 LEU A CA 1
ATOM 731 C C . LEU A 1 92 ? -6.246 11.175 15.916 1.00 93.44 92 LEU A C 1
ATOM 733 O O . LEU A 1 92 ? -7.326 10.881 16.411 1.00 93.44 92 LEU A O 1
ATOM 737 N N . ARG A 1 93 ? -5.744 12.413 15.983 1.00 93.19 93 ARG A N 1
ATOM 738 C CA . ARG A 1 93 ? -6.474 13.553 16.561 1.00 93.19 93 ARG A CA 1
ATOM 739 C C . ARG A 1 93 ? -7.730 13.899 15.773 1.00 93.19 93 ARG A C 1
ATOM 741 O O . ARG A 1 93 ? -8.750 14.202 16.374 1.00 93.19 93 ARG A O 1
ATOM 748 N N . ASN A 1 94 ? -7.675 13.802 14.449 1.00 91.50 94 ASN A N 1
ATOM 749 C CA . ASN A 1 94 ? -8.853 14.014 13.612 1.00 91.50 94 ASN A CA 1
ATOM 750 C C . ASN A 1 94 ? -9.888 12.896 13.777 1.00 91.50 94 ASN A C 1
ATOM 752 O O . ASN A 1 94 ? -11.075 13.142 13.595 1.00 91.50 94 ASN A O 1
ATOM 756 N N . LEU A 1 95 ? -9.466 11.681 14.139 1.00 94.06 95 LEU A N 1
ATOM 757 C CA . LEU A 1 95 ? -10.399 10.627 14.531 1.00 94.06 95 LEU A CA 1
ATOM 758 C C . LEU A 1 95 ? -10.936 10.831 15.956 1.00 94.06 95 LEU A C 1
ATOM 760 O O . LEU A 1 95 ? -12.122 10.603 16.172 1.00 94.06 95 LEU A O 1
ATOM 764 N N . ASP A 1 96 ? -10.104 11.264 16.908 1.00 94.62 96 ASP A N 1
ATOM 765 C CA . ASP A 1 96 ? -10.463 11.553 18.308 1.00 94.62 96 ASP A CA 1
ATOM 766 C C . ASP A 1 96 ? -10.867 13.025 18.514 1.00 94.62 96 ASP A C 1
ATOM 768 O O . ASP A 1 96 ? -10.250 13.769 19.275 1.00 94.62 96 ASP A O 1
ATOM 772 N N . THR A 1 97 ? -11.902 13.457 17.796 1.00 91.31 97 THR A N 1
ATOM 773 C CA . THR A 1 97 ? -12.490 14.801 17.905 1.00 91.31 97 THR A CA 1
ATOM 774 C C . THR A 1 97 ? -13.964 14.710 18.278 1.00 91.31 97 THR A C 1
ATOM 776 O O . THR A 1 97 ? -14.658 13.783 17.858 1.00 91.31 97 THR A O 1
ATOM 779 N N . ASP A 1 98 ? -14.485 15.693 19.010 1.00 91.00 98 ASP A N 1
ATOM 780 C CA . ASP A 1 98 ? -15.909 15.747 19.366 1.00 91.00 98 ASP A CA 1
ATOM 781 C C . ASP A 1 98 ? -16.827 15.871 18.142 1.00 91.00 98 ASP A C 1
ATOM 783 O O . ASP A 1 98 ? -17.990 15.477 18.202 1.00 91.00 98 ASP A O 1
ATOM 787 N N . GLN A 1 99 ? -16.289 16.346 17.013 1.00 89.19 99 GLN A N 1
ATOM 788 C CA . GLN A 1 99 ? -16.998 16.399 15.732 1.00 89.19 99 GLN A CA 1
ATOM 789 C C . GLN A 1 99 ? -17.238 15.013 15.121 1.00 89.19 99 GLN A C 1
ATOM 791 O O . GLN A 1 99 ? -18.139 14.871 14.301 1.00 89.19 99 GLN A O 1
ATOM 796 N N . ASN A 1 100 ? -16.461 13.996 15.506 1.00 90.06 100 ASN A N 1
ATOM 797 C CA . ASN A 1 100 ? -16.674 12.626 15.059 1.00 90.06 100 ASN A CA 1
ATOM 798 C C . ASN A 1 100 ? -17.822 12.014 15.886 1.00 90.06 100 ASN A C 1
ATOM 800 O O . ASN A 1 100 ? -17.646 11.799 17.092 1.00 90.06 100 ASN A O 1
ATOM 804 N N . PRO A 1 101 ? -18.984 11.705 15.276 1.00 92.75 101 PRO A N 1
ATOM 805 C CA . PRO A 1 101 ? -20.138 11.191 16.010 1.00 92.75 101 PRO A CA 1
ATOM 806 C C . PRO A 1 101 ? -19.972 9.719 16.425 1.00 92.75 101 PRO A C 1
ATOM 808 O O . PRO A 1 101 ? -20.766 9.202 17.212 1.00 92.75 101 PRO A O 1
ATOM 811 N N . HIS A 1 102 ? -18.945 9.026 15.926 1.00 94.75 102 HIS A N 1
ATOM 812 C CA . HIS A 1 102 ? -18.740 7.598 16.142 1.00 94.75 102 HIS A CA 1
ATOM 813 C C . HIS A 1 102 ? -17.856 7.343 17.367 1.00 94.75 102 HIS A C 1
ATOM 815 O O . HIS A 1 102 ? -16.628 7.264 17.275 1.00 94.75 102 HIS A O 1
ATOM 821 N N . GLY A 1 103 ? -18.493 7.181 18.531 1.00 93.75 103 GLY A N 1
ATOM 822 C CA . GLY A 1 103 ? -17.808 6.981 19.814 1.00 93.75 103 GLY A CA 1
ATOM 823 C C . GLY A 1 103 ? -16.773 5.850 19.806 1.00 93.75 103 GLY A C 1
ATOM 824 O O . GLY A 1 103 ? -15.673 6.036 20.313 1.00 93.75 103 GLY A O 1
ATOM 825 N N . GLU A 1 104 ? -17.075 4.721 19.163 1.00 94.38 104 GLU A N 1
ATOM 826 C CA . GLU A 1 104 ? -16.159 3.576 19.039 1.00 94.38 104 GLU A CA 1
ATOM 827 C C . GLU A 1 104 ? -14.890 3.887 18.227 1.00 94.38 104 GLU A C 1
ATOM 829 O O . GLU A 1 104 ? -13.799 3.452 18.605 1.00 94.38 104 GLU A O 1
ATOM 834 N N . ILE A 1 105 ? -15.007 4.700 17.167 1.00 95.56 105 ILE A N 1
ATOM 835 C CA . ILE A 1 105 ? -13.866 5.171 16.368 1.00 95.56 105 ILE A CA 1
ATOM 836 C C . ILE A 1 105 ? -12.987 6.085 17.219 1.00 95.56 105 ILE A C 1
ATOM 838 O O . ILE A 1 105 ? -11.768 5.913 17.228 1.00 95.56 105 ILE A O 1
ATOM 842 N N . ARG A 1 106 ? -13.593 7.004 17.985 1.00 95.06 106 ARG A N 1
ATOM 843 C CA . ARG A 1 106 ? -12.856 7.876 18.916 1.00 95.06 106 ARG A CA 1
ATOM 844 C C . ARG A 1 106 ? -12.111 7.065 19.973 1.00 95.06 106 ARG A C 1
ATOM 846 O O . ARG A 1 106 ? -10.925 7.291 20.194 1.00 95.06 106 ARG A O 1
ATOM 853 N N . THR A 1 107 ? -12.763 6.070 20.579 1.00 94.00 107 THR A N 1
ATOM 854 C CA . THR A 1 107 ? -12.127 5.186 21.569 1.00 94.00 107 THR A CA 1
ATOM 855 C C . THR A 1 107 ? -10.943 4.426 20.970 1.00 94.00 107 THR A C 1
ATOM 85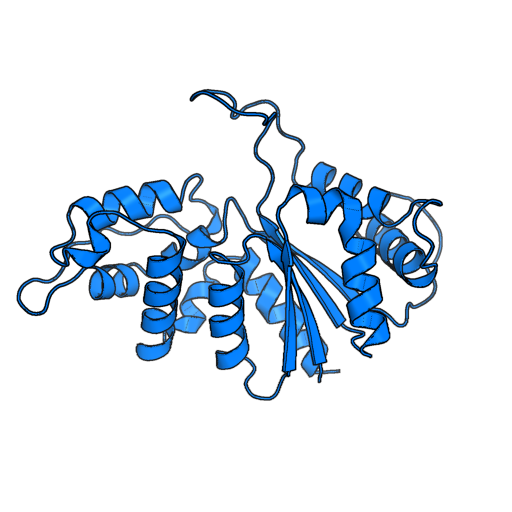7 O O . THR A 1 107 ? -9.878 4.385 21.588 1.00 94.00 107 THR A O 1
ATOM 860 N N . ALA A 1 108 ? -11.080 3.871 19.761 1.00 94.50 108 ALA A N 1
ATOM 861 C CA . ALA A 1 108 ? -9.975 3.191 19.085 1.00 94.50 108 ALA A CA 1
ATOM 862 C C . ALA A 1 108 ? -8.832 4.152 18.732 1.00 94.50 108 ALA A C 1
ATOM 864 O O . ALA A 1 108 ? -7.664 3.829 18.953 1.00 94.50 108 ALA A O 1
ATOM 865 N N . ALA A 1 109 ? -9.148 5.355 18.246 1.00 94.62 109 ALA A N 1
ATOM 866 C CA . ALA A 1 109 ? -8.155 6.380 17.953 1.00 94.62 109 ALA A CA 1
ATOM 867 C C . ALA A 1 109 ? -7.375 6.799 19.208 1.00 94.62 109 ALA A C 1
ATOM 869 O O . ALA A 1 109 ? -6.146 6.867 19.164 1.00 94.62 109 ALA A O 1
ATOM 870 N N . ARG A 1 110 ? -8.056 6.974 20.345 1.00 94.38 110 ARG A N 1
ATOM 871 C CA . ARG A 1 110 ? -7.421 7.271 21.636 1.00 94.38 110 ARG A CA 1
ATOM 872 C C . ARG A 1 110 ? -6.535 6.133 22.133 1.00 94.38 110 ARG A C 1
ATOM 874 O O . ARG A 1 110 ? -5.401 6.372 22.540 1.00 94.38 110 ARG A O 1
ATOM 881 N N . ALA A 1 111 ? -6.988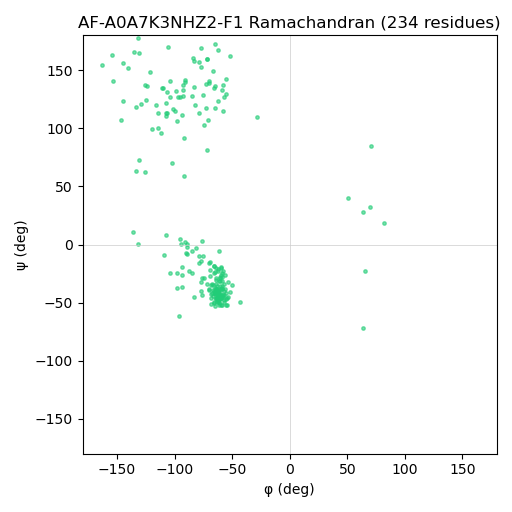 4.882 22.006 1.00 92.88 111 ALA A N 1
ATOM 882 C CA . ALA A 1 111 ? -6.152 3.711 22.285 1.00 92.88 111 ALA A CA 1
ATOM 883 C C . ALA A 1 111 ? -4.854 3.740 21.468 1.00 92.88 111 ALA A C 1
ATOM 885 O O . ALA A 1 111 ? -3.767 3.454 21.968 1.00 92.88 111 ALA A O 1
ATOM 886 N N . MET A 1 112 ? -4.954 4.118 20.195 1.00 92.75 112 MET A N 1
ATOM 887 C CA . MET A 1 112 ? -3.800 4.239 19.315 1.00 92.75 112 MET A CA 1
ATOM 888 C C . MET A 1 112 ? -2.905 5.424 19.686 1.00 92.75 112 MET A C 1
ATOM 890 O O . MET A 1 112 ? -1.688 5.265 19.640 1.00 92.75 112 MET A O 1
ATOM 894 N N . LEU A 1 113 ? -3.462 6.574 20.085 1.00 92.94 113 LEU A N 1
ATOM 895 C CA . LEU A 1 113 ? -2.685 7.721 20.573 1.00 92.94 113 LEU A CA 1
ATOM 896 C C . LEU A 1 113 ? -1.774 7.321 21.740 1.00 92.94 113 LEU A C 1
ATOM 898 O O . LEU A 1 113 ? -0.570 7.586 21.689 1.00 92.94 113 LEU A O 1
ATOM 902 N N . VAL A 1 114 ? -2.320 6.596 22.719 1.00 91.81 114 VAL A N 1
ATOM 903 C CA . VAL A 1 114 ? -1.562 6.045 23.853 1.00 91.81 114 VAL A CA 1
ATOM 904 C C . VAL A 1 114 ? -0.515 5.031 23.379 1.00 91.81 114 VAL A C 1
ATOM 906 O O . VAL A 1 114 ? 0.664 5.165 23.698 1.00 91.81 114 VAL A O 1
ATOM 909 N N . ASN A 1 115 ? -0.896 4.064 22.536 1.00 90.06 115 ASN A N 1
ATOM 910 C CA . ASN A 1 115 ? 0.023 3.031 22.034 1.00 90.06 115 ASN A CA 1
ATOM 911 C C . ASN A 1 115 ? 1.211 3.592 21.233 1.00 90.06 115 ASN A C 1
ATOM 913 O O . ASN A 1 115 ? 2.276 2.978 21.185 1.00 90.06 115 ASN A O 1
ATOM 917 N N . TYR A 1 116 ? 1.042 4.744 20.580 1.00 89.44 116 TYR A N 1
ATOM 918 C CA . TYR A 1 116 ? 2.122 5.429 19.868 1.00 89.44 116 TYR A CA 1
ATOM 919 C C . TYR A 1 116 ? 2.916 6.413 20.743 1.00 89.44 116 TYR A C 1
ATOM 921 O O . TYR A 1 116 ? 3.851 7.039 20.235 1.00 89.44 116 TYR A O 1
ATOM 929 N N . GLY A 1 117 ? 2.577 6.545 22.029 1.00 91.88 117 GLY A N 1
ATOM 930 C CA . GLY A 1 117 ? 3.241 7.448 22.968 1.00 91.88 117 GLY A CA 1
ATOM 931 C C . GLY A 1 117 ? 2.964 8.925 22.685 1.00 91.88 117 GLY A C 1
ATOM 932 O O . GLY A 1 117 ? 3.852 9.758 22.864 1.00 91.88 117 GLY A O 1
ATOM 933 N N . PHE A 1 118 ? 1.777 9.249 22.162 1.00 91.75 118 PHE A N 1
ATOM 934 C CA . PHE A 1 118 ? 1.328 10.634 21.985 1.00 91.75 118 PHE A CA 1
ATOM 935 C C . PHE A 1 118 ? 0.619 11.194 23.217 1.00 91.75 118 PHE A C 1
ATOM 937 O O . PHE A 1 118 ? 0.549 12.411 23.363 1.00 91.75 118 PHE A O 1
ATOM 944 N N . GLU A 1 119 ? 0.084 10.322 24.069 1.00 92.25 119 GLU A N 1
ATOM 945 C CA . GLU A 1 119 ? -0.646 10.677 25.282 1.00 92.25 119 GLU A CA 1
ATOM 946 C C . GLU A 1 119 ? -0.292 9.728 26.426 1.00 92.25 119 GLU A C 1
ATOM 948 O O . GLU A 1 119 ? 0.023 8.558 26.202 1.00 92.25 119 GLU A O 1
ATOM 953 N N . GLU A 1 120 ? -0.391 10.240 27.649 1.00 86.75 120 GLU A N 1
ATOM 954 C CA . GLU A 1 120 ? -0.278 9.478 28.890 1.00 86.75 120 GLU A CA 1
ATOM 955 C C . GLU A 1 120 ? -1.683 9.372 29.498 1.00 86.75 120 GLU A C 1
ATOM 957 O O . GLU A 1 120 ? -2.294 10.387 29.828 1.00 86.75 120 GLU A O 1
ATOM 962 N N . THR A 1 121 ? -2.283 8.180 29.562 1.00 75.69 121 THR A N 1
ATOM 963 C CA . THR A 1 121 ? -3.623 7.986 30.166 1.00 75.69 121 THR A CA 1
ATOM 964 C C . THR A 1 121 ? -3.874 6.498 30.472 1.00 75.69 121 THR A C 1
ATOM 966 O O . THR A 1 121 ? -3.223 5.638 29.871 1.00 75.69 121 THR A O 1
ATOM 969 N N . PRO A 1 122 ? -4.753 6.168 31.446 1.00 72.12 122 PRO A N 1
ATOM 970 C CA . PRO A 1 122 ? -4.864 4.834 32.021 1.00 72.12 122 PRO A CA 1
ATOM 971 C C . PRO A 1 122 ? -5.612 3.872 31.090 1.00 72.12 122 PRO A C 1
ATOM 973 O O . PRO A 1 122 ? -6.201 4.285 30.093 1.00 72.12 122 PRO A O 1
ATOM 976 N N . ALA A 1 123 ? -5.553 2.583 31.442 1.00 60.34 123 ALA A N 1
ATOM 977 C CA . ALA A 1 123 ? -6.055 1.429 30.695 1.00 60.34 123 ALA A CA 1
ATOM 978 C C . ALA A 1 123 ? -7.253 1.742 29.780 1.00 60.34 123 ALA A C 1
ATOM 980 O O . ALA A 1 123 ? -8.369 1.986 30.240 1.00 60.34 123 ALA A O 1
ATOM 981 N N . VAL A 1 124 ? -7.010 1.712 28.470 1.00 67.62 124 VAL A N 1
ATOM 982 C CA . VAL A 1 124 ? -8.061 1.913 27.476 1.00 67.62 124 VAL A CA 1
ATOM 983 C C . VAL A 1 124 ? -8.896 0.641 27.395 1.00 67.62 124 VAL A C 1
ATOM 985 O O . VAL A 1 124 ? -8.354 -0.458 27.270 1.00 67.62 124 VAL A O 1
ATOM 988 N N . ALA A 1 125 ? -10.217 0.788 27.503 1.00 73.88 125 ALA A N 1
ATOM 989 C CA . ALA A 1 125 ? -11.144 -0.326 27.360 1.00 73.88 125 ALA A CA 1
ATOM 990 C C . ALA A 1 125 ? -10.933 -1.027 26.009 1.00 73.88 125 ALA A C 1
ATOM 992 O O . ALA A 1 125 ? -10.677 -0.374 24.994 1.00 73.88 125 ALA A O 1
ATOM 993 N N . ALA A 1 126 ? -11.048 -2.356 25.999 1.00 77.31 126 ALA A N 1
ATOM 994 C CA . ALA A 1 126 ? -10.972 -3.131 24.769 1.00 77.31 126 ALA A CA 1
ATOM 995 C C . ALA A 1 126 ? -12.039 -2.642 23.777 1.00 77.31 126 ALA A C 1
ATOM 997 O O . ALA A 1 126 ? -13.222 -2.562 24.110 1.00 77.31 126 ALA A O 1
ATOM 998 N N . THR A 1 127 ? -11.618 -2.305 22.560 1.00 81.94 127 THR A N 1
ATOM 999 C CA . THR A 1 127 ? -12.522 -1.897 21.485 1.00 81.94 127 THR A CA 1
ATOM 1000 C C . THR A 1 127 ? -12.936 -3.110 20.664 1.00 81.94 127 THR A C 1
ATOM 1002 O O . THR A 1 127 ? -12.116 -3.980 20.378 1.00 81.94 127 THR A O 1
ATOM 1005 N N . MET A 1 128 ? -14.198 -3.154 20.229 1.00 87.38 128 MET A N 1
ATOM 1006 C CA . MET A 1 128 ? -14.660 -4.176 19.275 1.00 87.38 128 MET A CA 1
ATOM 1007 C C . MET A 1 128 ? -14.083 -3.978 17.866 1.00 87.38 128 MET A C 1
ATOM 1009 O O . MET A 1 128 ? -14.127 -4.889 17.045 1.00 87.38 128 MET A O 1
ATOM 1013 N N . ILE A 1 129 ? -13.537 -2.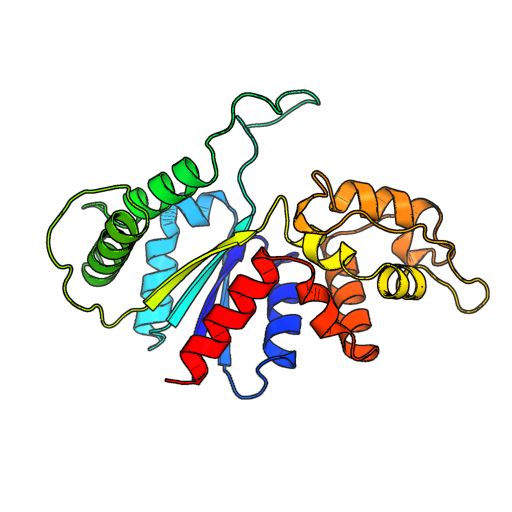792 17.586 1.00 94.62 129 ILE A N 1
ATOM 1014 C CA . ILE A 1 129 ? -12.955 -2.433 16.294 1.00 94.62 129 ILE A CA 1
ATOM 1015 C C . ILE A 1 129 ? -11.428 -2.457 16.384 1.00 94.62 129 ILE A C 1
ATOM 1017 O O . ILE A 1 129 ? -10.845 -2.022 17.381 1.00 94.62 129 ILE A O 1
ATOM 1021 N N . ASN A 1 130 ? -10.773 -2.946 15.333 1.00 95.38 130 ASN A N 1
ATOM 1022 C CA . ASN A 1 130 ? -9.322 -3.039 15.234 1.00 95.38 130 ASN A CA 1
ATOM 1023 C C . ASN A 1 130 ? -8.835 -2.221 14.038 1.00 95.38 130 ASN A C 1
ATOM 1025 O O . ASN A 1 130 ? -8.892 -2.671 12.893 1.00 95.38 130 ASN A O 1
ATOM 1029 N N . ILE A 1 131 ? -8.352 -1.012 14.326 1.00 95.88 131 ILE A N 1
ATOM 1030 C CA . ILE A 1 131 ? -7.803 -0.099 13.324 1.00 95.88 131 ILE A CA 1
ATOM 1031 C C . ILE A 1 131 ? -6.276 -0.202 13.329 1.00 95.88 131 ILE A C 1
ATOM 1033 O O . ILE A 1 131 ? -5.627 -0.130 14.378 1.00 95.88 131 ILE A O 1
ATOM 1037 N N . LYS A 1 132 ? -5.674 -0.341 12.144 1.00 95.69 132 LYS A N 1
ATOM 1038 C CA . LYS A 1 132 ? -4.215 -0.327 11.964 1.00 95.69 132 LYS A CA 1
ATOM 1039 C C . LYS A 1 132 ? -3.804 0.711 10.935 1.00 95.69 132 LYS A C 1
ATOM 1041 O O . LYS A 1 132 ? -4.411 0.835 9.880 1.00 95.69 132 LYS A O 1
ATOM 1046 N N . LEU A 1 133 ? -2.739 1.442 11.252 1.00 93.75 133 LEU A N 1
ATOM 1047 C CA . LEU A 1 133 ? -2.156 2.457 10.378 1.00 93.75 133 LEU A CA 1
ATOM 1048 C C . LEU A 1 133 ? -0.910 1.894 9.706 1.00 93.75 133 LEU A C 1
ATOM 1050 O O . LEU A 1 133 ? 0.077 1.591 10.383 1.00 93.75 133 LEU A O 1
ATOM 1054 N N . ILE A 1 134 ? -0.942 1.788 8.383 1.00 92.25 134 ILE A N 1
ATOM 1055 C CA . ILE A 1 134 ? 0.168 1.306 7.568 1.00 92.25 134 ILE A CA 1
ATOM 1056 C C . ILE A 1 134 ? 0.705 2.473 6.741 1.00 92.25 134 ILE A C 1
ATOM 1058 O O . ILE A 1 134 ? 0.202 2.791 5.668 1.00 92.25 134 ILE A O 1
ATOM 1062 N N . CYS A 1 135 ? 1.756 3.116 7.248 1.00 86.69 135 CYS A N 1
ATOM 1063 C CA . CYS A 1 135 ? 2.439 4.175 6.510 1.00 86.69 135 CYS A CA 1
ATOM 1064 C C . CYS A 1 135 ? 3.433 3.563 5.514 1.00 86.69 135 CYS A C 1
ATOM 1066 O O . CYS A 1 135 ? 4.386 2.886 5.923 1.00 86.69 135 CYS A O 1
ATOM 1068 N N . VAL A 1 136 ? 3.246 3.849 4.230 1.00 85.06 136 VAL A N 1
ATOM 1069 C CA . VAL A 1 136 ? 4.159 3.456 3.156 1.00 85.06 136 VAL A CA 1
ATOM 1070 C C . VAL A 1 136 ? 5.308 4.460 3.058 1.00 85.06 136 VAL A C 1
ATOM 1072 O O . VAL A 1 136 ? 5.114 5.673 3.161 1.00 85.06 136 VAL A O 1
ATOM 1075 N N . CYS A 1 137 ? 6.538 3.964 2.910 1.00 75.00 137 CYS A N 1
ATOM 1076 C CA . CYS A 1 137 ? 7.705 4.829 2.761 1.00 75.00 137 CYS A CA 1
ATOM 1077 C C . CYS A 1 137 ? 7.699 5.470 1.363 1.00 75.00 137 CYS A C 1
ATOM 1079 O O . CYS A 1 137 ? 7.791 4.757 0.371 1.00 75.00 137 CYS A O 1
ATOM 1081 N N . TYR A 1 138 ? 7.612 6.801 1.298 1.00 78.81 138 TYR A N 1
ATOM 1082 C CA . TYR A 1 138 ? 7.539 7.609 0.070 1.00 78.81 138 TYR A CA 1
ATOM 1083 C C . TYR A 1 138 ? 6.293 7.377 -0.785 1.00 78.81 138 TYR A C 1
ATOM 1085 O O . TYR A 1 138 ? 5.458 8.269 -0.793 1.00 78.81 138 TYR A O 1
ATOM 1093 N N . THR A 1 139 ? 6.168 6.239 -1.476 1.00 86.00 139 THR A N 1
ATOM 1094 C CA . THR A 1 139 ? 4.975 5.836 -2.246 1.00 86.00 139 THR A CA 1
ATOM 1095 C C . THR A 1 139 ? 4.903 4.310 -2.377 1.00 86.00 139 THR A C 1
ATOM 1097 O O . THR A 1 139 ? 5.905 3.610 -2.206 1.00 86.00 139 THR A O 1
ATOM 1100 N N . LEU A 1 140 ? 3.731 3.778 -2.740 1.00 89.75 140 LEU A N 1
ATOM 1101 C CA . LEU A 1 140 ? 3.538 2.341 -2.977 1.00 89.75 140 LEU A CA 1
ATOM 1102 C C . LEU A 1 140 ? 4.430 1.783 -4.101 1.00 89.75 140 LEU A C 1
ATOM 1104 O O . LEU A 1 140 ? 4.826 0.618 -4.058 1.00 89.75 140 LEU A O 1
ATOM 1108 N N . ASP A 1 141 ? 4.832 2.623 -5.057 1.00 93.06 141 ASP A N 1
ATOM 1109 C CA . ASP A 1 141 ? 5.784 2.278 -6.120 1.00 93.06 141 ASP A CA 1
ATOM 1110 C C . ASP A 1 141 ? 7.120 1.755 -5.562 1.00 93.06 141 ASP A C 1
ATOM 1112 O O . ASP A 1 141 ? 7.791 0.965 -6.223 1.00 93.06 141 ASP A O 1
ATOM 1116 N N . GLY A 1 142 ? 7.498 2.145 -4.337 1.00 92.25 142 GLY A N 1
ATOM 1117 C CA . GLY A 1 142 ? 8.695 1.637 -3.668 1.00 92.25 142 GLY A CA 1
ATOM 1118 C C . GLY A 1 142 ? 8.694 0.114 -3.544 1.00 92.25 142 GLY A C 1
ATOM 1119 O O . GLY A 1 142 ? 9.719 -0.521 -3.789 1.00 92.25 142 GLY A O 1
ATOM 1120 N N . TRP A 1 143 ? 7.537 -0.503 -3.268 1.00 95.12 143 TRP A N 1
ATOM 1121 C CA . TRP A 1 143 ? 7.412 -1.964 -3.182 1.00 95.12 143 TRP A CA 1
ATOM 1122 C C . TRP A 1 143 ? 7.829 -2.649 -4.486 1.00 95.12 143 TRP A C 1
ATOM 1124 O O . TRP A 1 143 ? 8.460 -3.704 -4.459 1.00 95.12 143 TRP A O 1
ATOM 1134 N N . LEU A 1 144 ? 7.544 -2.024 -5.628 1.00 96.12 144 LEU A N 1
ATOM 1135 C CA . LEU A 1 144 ? 7.795 -2.576 -6.961 1.00 96.12 144 LEU A CA 1
ATOM 1136 C C . LEU A 1 144 ? 9.286 -2.672 -7.306 1.00 96.12 144 LEU A C 1
ATOM 1138 O O . LEU A 1 144 ? 9.656 -3.371 -8.244 1.00 96.12 144 LEU A O 1
ATOM 1142 N N . LEU A 1 145 ? 10.150 -1.999 -6.542 1.00 95.81 145 LEU A N 1
ATOM 1143 C CA . LEU A 1 145 ? 11.603 -2.041 -6.710 1.00 95.81 145 LEU A CA 1
ATOM 1144 C C . LEU A 1 145 ? 12.255 -3.269 -6.057 1.00 95.81 145 LEU A C 1
ATOM 1146 O O . LEU A 1 145 ? 13.464 -3.456 -6.176 1.00 95.81 145 LEU A O 1
ATOM 1150 N N . SER A 1 146 ? 11.479 -4.116 -5.373 1.00 95.81 146 SER A N 1
ATOM 1151 C CA . SER A 1 146 ? 12.005 -5.209 -4.541 1.00 95.81 146 SER A CA 1
ATOM 1152 C C . SER A 1 146 ? 12.741 -6.311 -5.314 1.00 95.81 146 SER A C 1
ATOM 1154 O O . SER A 1 146 ? 13.463 -7.102 -4.712 1.00 95.81 146 SER A O 1
ATOM 1156 N N . ASP A 1 147 ? 12.537 -6.417 -6.630 1.00 96.62 147 ASP A N 1
ATOM 1157 C CA . ASP A 1 147 ? 13.170 -7.436 -7.471 1.00 96.62 147 ASP A CA 1
ATOM 1158 C C . ASP A 1 147 ? 13.438 -6.882 -8.879 1.00 96.62 147 ASP A C 1
ATOM 1160 O O . ASP A 1 147 ? 12.535 -6.726 -9.707 1.00 96.62 147 ASP A O 1
ATOM 1164 N N . SER A 1 148 ? 14.713 -6.616 -9.170 1.00 96.31 148 SER A N 1
ATOM 1165 C CA . SER A 1 148 ? 15.148 -6.090 -10.465 1.00 96.31 148 SER A CA 1
ATOM 1166 C C . SER A 1 148 ? 14.904 -7.057 -11.624 1.00 96.31 148 SER A C 1
ATOM 1168 O O . SER A 1 148 ? 14.763 -6.602 -12.757 1.00 96.31 148 SER A O 1
ATOM 1170 N N . GLN A 1 149 ? 14.804 -8.370 -11.384 1.00 96.75 149 GLN A N 1
ATOM 1171 C CA . GLN A 1 149 ? 14.503 -9.344 -12.435 1.00 96.75 149 GLN A CA 1
ATOM 1172 C C . GLN A 1 149 ? 13.048 -9.235 -12.895 1.00 96.75 149 GLN A C 1
ATOM 1174 O O . GLN A 1 149 ? 12.768 -9.424 -14.079 1.00 96.75 149 GLN A O 1
ATOM 1179 N N . VAL A 1 150 ? 12.119 -8.903 -11.991 1.00 97.62 150 VAL A N 1
ATOM 1180 C CA . VAL A 1 150 ? 10.719 -8.666 -12.372 1.00 97.62 150 VAL A CA 1
ATOM 1181 C C . VAL A 1 150 ? 10.628 -7.432 -13.260 1.00 97.62 150 VAL A C 1
ATOM 1183 O O . VAL A 1 150 ? 10.092 -7.513 -14.363 1.00 97.62 150 VAL A O 1
ATOM 1186 N N . ILE A 1 151 ? 11.245 -6.326 -12.837 1.00 97.31 151 ILE A N 1
ATOM 1187 C CA . ILE A 1 151 ? 11.318 -5.097 -13.637 1.00 97.31 151 ILE A CA 1
ATOM 1188 C C . ILE A 1 151 ? 11.985 -5.360 -14.990 1.00 97.31 151 ILE A C 1
ATOM 1190 O O . ILE A 1 151 ? 11.468 -4.936 -16.025 1.00 97.31 151 ILE A O 1
ATOM 1194 N N . ARG A 1 152 ? 13.078 -6.135 -15.002 1.00 96.88 152 ARG A N 1
ATOM 1195 C CA . ARG A 1 152 ? 13.760 -6.570 -16.222 1.00 96.88 152 ARG A CA 1
ATOM 1196 C C . ARG A 1 152 ? 12.820 -7.281 -17.184 1.00 96.88 152 ARG A C 1
ATOM 1198 O O . ARG A 1 152 ? 12.738 -6.895 -18.348 1.00 96.88 152 ARG A O 1
ATOM 1205 N N . ARG A 1 153 ? 12.096 -8.294 -16.705 1.00 97.19 153 ARG A N 1
ATOM 1206 C CA . ARG A 1 153 ? 11.163 -9.078 -17.520 1.00 97.19 153 ARG A CA 1
ATOM 1207 C C . ARG A 1 153 ? 10.064 -8.200 -18.108 1.00 97.19 153 ARG A C 1
ATOM 1209 O O . ARG A 1 153 ? 9.776 -8.302 -19.293 1.00 97.19 153 ARG A O 1
ATOM 1216 N N . VAL A 1 154 ? 9.496 -7.318 -17.293 1.00 97.31 154 VAL A N 1
ATOM 1217 C CA . VAL A 1 154 ? 8.436 -6.389 -17.694 1.00 97.31 154 VAL A CA 1
ATOM 1218 C C . VAL A 1 154 ? 8.911 -5.429 -18.797 1.00 97.31 154 VAL A C 1
ATOM 1220 O O . VAL A 1 154 ? 8.219 -5.230 -19.798 1.00 97.31 154 VAL A O 1
ATOM 1223 N N . GLY A 1 155 ? 10.121 -4.879 -18.657 1.00 97.31 155 GLY A N 1
ATOM 1224 C CA . GLY A 1 155 ? 10.714 -3.974 -19.647 1.00 97.31 155 GLY A CA 1
ATOM 1225 C C . GLY A 1 155 ? 11.322 -4.663 -20.877 1.00 97.31 155 GLY A C 1
ATOM 1226 O O . GLY A 1 155 ? 11.663 -3.984 -21.847 1.00 97.31 155 GLY A O 1
ATOM 1227 N N . SER A 1 156 ? 11.461 -5.989 -20.873 1.00 97.62 156 SER A N 1
ATOM 1228 C CA . SER A 1 156 ? 12.007 -6.753 -22.002 1.00 97.62 156 SER A CA 1
ATOM 1229 C C . SER A 1 156 ? 10.983 -6.919 -23.125 1.00 97.62 156 SER A C 1
ATOM 1231 O O . SER A 1 156 ? 9.775 -6.923 -22.893 1.00 97.62 156 SER A O 1
ATOM 1233 N N . SER A 1 157 ? 11.459 -7.073 -24.360 1.00 97.00 157 SER A N 1
ATOM 1234 C CA . SER A 1 157 ? 10.633 -7.467 -25.507 1.00 97.00 157 SER A CA 1
ATOM 1235 C C . SER A 1 157 ? 10.907 -8.931 -25.880 1.00 97.00 157 SER A C 1
ATOM 1237 O O . SER A 1 157 ? 11.895 -9.496 -25.411 1.00 97.00 157 SER A O 1
ATOM 1239 N N . PRO A 1 158 ? 10.104 -9.551 -26.766 1.00 96.19 158 PRO A N 1
ATOM 1240 C CA . PRO A 1 158 ? 10.385 -10.907 -27.248 1.00 96.19 158 PRO A CA 1
ATOM 1241 C C . PRO A 1 158 ? 11.751 -11.063 -27.936 1.00 96.19 158 PRO A C 1
ATOM 1243 O O . PRO A 1 158 ? 12.266 -12.169 -28.025 1.00 96.19 158 PRO A O 1
ATOM 1246 N N . ILE A 1 159 ? 12.322 -9.963 -28.442 1.00 97.19 159 ILE A N 1
ATOM 1247 C CA . ILE A 1 159 ? 13.546 -9.966 -29.258 1.00 97.19 159 ILE A CA 1
ATOM 1248 C C . ILE A 1 159 ? 14.760 -9.490 -28.447 1.00 97.19 159 ILE A C 1
ATOM 1250 O O . ILE A 1 159 ? 15.896 -9.803 -28.791 1.00 97.19 159 ILE A O 1
ATOM 1254 N N . ARG A 1 160 ? 14.551 -8.705 -27.381 1.00 97.31 160 ARG A N 1
ATOM 1255 C CA . ARG A 1 160 ? 15.641 -8.095 -26.614 1.00 97.31 160 ARG A CA 1
ATOM 1256 C C . ARG A 1 160 ? 15.312 -8.027 -25.129 1.00 97.31 160 ARG A C 1
ATOM 1258 O O . ARG A 1 160 ? 14.342 -7.379 -24.728 1.00 97.31 160 ARG A O 1
ATOM 1265 N N . GLU A 1 161 ? 16.188 -8.622 -24.326 1.00 97.19 161 GLU A N 1
ATOM 1266 C CA . GLU A 1 161 ? 16.166 -8.481 -22.873 1.00 97.19 161 GLU A CA 1
ATOM 1267 C C . GLU A 1 161 ? 16.584 -7.058 -22.471 1.00 97.19 161 GLU A C 1
ATOM 1269 O O . GLU A 1 161 ? 17.486 -6.455 -23.060 1.00 97.19 161 GLU A O 1
ATOM 1274 N N . MET A 1 162 ? 15.894 -6.490 -21.486 1.00 96.62 162 MET A N 1
ATOM 1275 C CA . MET A 1 162 ? 16.292 -5.228 -20.875 1.00 96.62 162 MET A CA 1
ATOM 1276 C C . MET A 1 162 ? 17.525 -5.454 -19.999 1.00 96.62 162 MET A C 1
ATOM 1278 O O . MET A 1 162 ? 17.573 -6.396 -19.217 1.00 96.62 162 MET A O 1
ATOM 1282 N N . GLU A 1 163 ? 18.495 -4.550 -20.039 1.00 94.62 163 GLU A N 1
ATOM 1283 C CA . GLU A 1 163 ? 19.505 -4.492 -18.987 1.00 94.62 163 GLU A CA 1
ATOM 1284 C C . GLU A 1 163 ? 18.967 -3.651 -17.831 1.00 94.62 163 GLU A C 1
ATOM 1286 O O . GLU A 1 163 ? 18.492 -2.533 -18.020 1.00 94.62 163 GLU A O 1
ATOM 1291 N N . CYS A 1 164 ? 19.020 -4.197 -16.619 1.00 91.31 164 CYS A N 1
ATOM 1292 C CA . CYS A 1 164 ? 18.635 -3.480 -15.411 1.00 91.31 164 CYS A CA 1
ATOM 1293 C C . CYS A 1 164 ? 19.712 -3.704 -14.359 1.00 91.31 164 CYS A C 1
ATOM 1295 O O . CYS A 1 164 ? 19.951 -4.850 -13.957 1.00 91.31 164 CYS A O 1
ATOM 1297 N N . ALA A 1 165 ? 20.347 -2.610 -13.932 1.00 88.06 165 ALA A N 1
ATOM 1298 C CA . ALA A 1 165 ? 21.236 -2.607 -12.780 1.00 88.06 165 ALA A CA 1
ATOM 1299 C C . ALA A 1 165 ? 20.459 -2.977 -11.505 1.00 88.06 165 ALA A C 1
ATOM 1301 O O . ALA A 1 165 ? 19.222 -2.999 -11.497 1.00 88.06 165 ALA A O 1
ATOM 1302 N N . SER A 1 166 ? 21.185 -3.261 -10.420 1.00 89.12 166 SER A N 1
ATOM 1303 C CA . SER A 1 166 ? 20.550 -3.423 -9.111 1.00 89.12 166 SER A CA 1
ATOM 1304 C C . SER A 1 166 ? 19.742 -2.170 -8.779 1.00 89.12 166 SER A C 1
ATOM 1306 O O . SER A 1 166 ? 20.253 -1.054 -8.878 1.00 89.12 166 SER A O 1
ATOM 1308 N N . LEU A 1 167 ? 18.481 -2.365 -8.402 1.00 90.88 167 LEU A N 1
ATOM 1309 C CA . LEU A 1 167 ? 17.620 -1.285 -7.939 1.00 90.88 167 LEU A CA 1
ATOM 1310 C C . LEU A 1 167 ? 17.956 -0.952 -6.484 1.00 90.88 167 LEU A C 1
ATOM 1312 O O . LEU A 1 167 ? 18.529 -1.766 -5.754 1.00 90.88 167 LEU A O 1
ATOM 1316 N N . GLU A 1 168 ? 17.613 0.264 -6.079 1.00 86.00 168 GLU A N 1
ATOM 1317 C CA . GLU A 1 168 ? 17.683 0.665 -4.681 1.00 86.00 168 GLU A CA 1
ATOM 1318 C C . GLU A 1 168 ? 16.651 -0.112 -3.850 1.00 86.00 168 GLU A C 1
ATOM 1320 O O . GLU A 1 168 ? 15.585 -0.477 -4.347 1.00 86.00 168 GLU A O 1
ATOM 1325 N N . ALA A 1 169 ? 16.959 -0.356 -2.574 1.00 89.19 169 ALA A N 1
ATOM 1326 C CA . ALA A 1 169 ? 16.022 -1.010 -1.671 1.00 89.19 169 ALA A CA 1
ATOM 1327 C C . ALA A 1 169 ? 14.698 -0.211 -1.574 1.00 89.19 169 ALA A C 1
ATOM 1329 O O . ALA A 1 169 ? 14.754 1.014 -1.415 1.00 89.19 169 ALA A O 1
ATOM 1330 N N . PRO A 1 170 ? 13.528 -0.882 -1.586 1.00 88.12 170 PRO A N 1
ATOM 1331 C CA . PRO A 1 170 ? 12.200 -0.259 -1.594 1.00 88.12 170 PRO A CA 1
ATOM 1332 C C . PRO A 1 170 ? 12.017 0.924 -0.641 1.00 88.12 170 PRO A C 1
ATOM 1334 O O . PRO A 1 170 ? 11.562 1.987 -1.046 1.00 88.12 170 PRO A O 1
ATOM 1337 N N . ASP A 1 171 ? 12.412 0.761 0.624 1.00 84.75 171 ASP A N 1
ATOM 1338 C CA . ASP A 1 171 ? 12.178 1.774 1.659 1.00 84.75 171 ASP A CA 1
ATOM 1339 C C . ASP A 1 171 ? 13.256 2.869 1.710 1.00 84.75 171 ASP A C 1
ATOM 1341 O O . ASP A 1 171 ? 13.129 3.809 2.498 1.00 84.75 171 ASP A O 1
ATOM 1345 N N . ARG A 1 172 ? 14.325 2.740 0.913 1.00 85.94 172 ARG A N 1
ATOM 1346 C CA . ARG A 1 172 ? 15.398 3.740 0.796 1.00 85.94 172 ARG A CA 1
ATOM 1347 C C . ARG A 1 172 ? 15.206 4.648 -0.419 1.00 85.94 172 ARG A C 1
ATOM 1349 O O . ARG A 1 172 ? 15.626 5.799 -0.375 1.00 85.94 172 ARG A O 1
ATOM 1356 N N . CYS A 1 173 ? 14.491 4.173 -1.440 1.00 85.31 173 CYS A N 1
ATOM 1357 C CA . CYS A 1 173 ? 14.254 4.940 -2.653 1.00 85.31 173 CYS A CA 1
ATOM 1358 C C . CYS A 1 173 ? 13.284 6.104 -2.416 1.00 85.31 173 CYS A C 1
ATOM 1360 O O . CYS A 1 173 ? 12.078 5.915 -2.291 1.00 85.31 173 CYS A O 1
ATOM 1362 N N . ILE A 1 174 ? 13.823 7.324 -2.398 1.00 84.06 174 ILE A N 1
ATOM 1363 C CA . ILE A 1 174 ? 13.069 8.561 -2.136 1.00 84.06 174 ILE A CA 1
ATOM 1364 C C . ILE A 1 174 ? 12.055 8.875 -3.249 1.00 84.06 174 ILE A C 1
ATOM 1366 O O . ILE A 1 174 ? 10.987 9.426 -2.985 1.00 84.06 174 ILE A O 1
ATOM 1370 N N . ASN A 1 175 ? 12.398 8.556 -4.500 1.00 88.00 175 ASN A N 1
ATOM 1371 C CA . ASN A 1 175 ? 11.569 8.827 -5.675 1.00 88.00 175 ASN A CA 1
ATOM 1372 C C . ASN A 1 175 ? 11.438 7.565 -6.550 1.00 88.00 175 ASN A C 1
ATOM 1374 O O . ASN A 1 175 ? 12.041 7.491 -7.629 1.00 88.00 175 ASN A O 1
ATOM 1378 N N . PRO A 1 176 ? 10.665 6.564 -6.098 1.00 91.44 176 PRO A N 1
ATOM 1379 C CA . PRO A 1 176 ? 10.553 5.283 -6.790 1.00 91.44 176 PRO A CA 1
ATOM 1380 C C . PRO A 1 176 ? 9.925 5.419 -8.183 1.00 91.44 176 PRO A C 1
ATOM 1382 O O . PRO A 1 176 ? 10.413 4.811 -9.134 1.00 91.44 176 PRO A O 1
ATOM 1385 N N . ALA A 1 177 ? 8.921 6.286 -8.355 1.00 92.94 177 ALA A N 1
ATOM 1386 C CA . ALA A 1 177 ? 8.318 6.559 -9.662 1.00 92.94 177 ALA A CA 1
ATOM 1387 C C . ALA A 1 177 ? 9.322 7.188 -10.650 1.00 92.94 177 ALA A C 1
ATOM 1389 O O . ALA A 1 177 ? 9.374 6.815 -11.827 1.00 92.94 177 ALA A O 1
ATOM 1390 N N . GLY A 1 178 ? 10.166 8.114 -10.180 1.00 93.62 178 GLY A N 1
ATOM 1391 C CA . GLY A 1 178 ? 11.250 8.694 -10.976 1.00 93.62 178 GLY A CA 1
ATOM 1392 C C . GLY A 1 178 ? 12.313 7.665 -11.365 1.00 93.62 178 GLY A C 1
ATOM 1393 O O . GLY A 1 178 ? 12.766 7.655 -12.513 1.00 93.62 178 GLY A O 1
ATOM 1394 N N . LEU A 1 179 ? 12.670 6.758 -10.448 1.00 94.31 179 LEU A N 1
ATOM 1395 C CA . LEU A 1 179 ? 13.586 5.654 -10.737 1.00 94.31 179 LEU A CA 1
ATOM 1396 C C . LEU A 1 179 ? 13.000 4.699 -11.786 1.00 94.31 179 LEU A C 1
ATOM 1398 O O . LEU A 1 179 ? 13.678 4.405 -12.769 1.00 94.31 179 LEU A O 1
ATOM 1402 N N . LEU A 1 180 ? 11.738 4.284 -11.643 1.00 95.75 180 LEU A N 1
ATOM 1403 C CA . LEU A 1 180 ? 11.049 3.438 -12.627 1.00 95.75 180 LEU A CA 1
ATOM 1404 C C . LEU A 1 180 ? 10.963 4.121 -13.996 1.00 95.75 180 LEU A C 1
ATOM 1406 O O . LEU A 1 180 ? 11.253 3.498 -15.016 1.00 95.75 180 LEU A O 1
ATOM 1410 N N . THR A 1 181 ? 10.674 5.424 -14.029 1.00 96.25 181 THR A N 1
ATOM 1411 C CA . THR A 1 181 ? 10.699 6.218 -15.268 1.00 96.25 181 THR A CA 1
ATOM 1412 C C . THR A 1 181 ? 12.079 6.195 -15.928 1.00 96.25 181 THR A C 1
ATOM 1414 O O . THR A 1 181 ? 12.177 6.033 -17.145 1.00 96.25 181 THR A O 1
ATOM 1417 N N . LYS A 1 182 ? 13.159 6.343 -15.149 1.00 95.56 182 LYS A N 1
ATOM 1418 C CA . LYS A 1 182 ? 14.536 6.280 -15.660 1.00 95.56 182 LYS A CA 1
ATOM 1419 C C . LYS A 1 182 ? 14.866 4.891 -16.210 1.00 95.56 182 LYS A C 1
ATOM 1421 O O . LYS A 1 182 ? 15.413 4.809 -17.305 1.00 95.56 182 LYS A O 1
ATOM 1426 N N . VAL A 1 183 ? 14.519 3.833 -15.476 1.00 95.12 183 VAL A N 1
ATOM 1427 C CA . VAL A 1 183 ? 14.775 2.437 -15.867 1.00 95.12 183 VAL A CA 1
ATOM 1428 C C . VAL A 1 183 ? 14.037 2.090 -17.158 1.00 95.12 183 VAL A C 1
ATOM 1430 O O . VAL A 1 183 ? 14.642 1.573 -18.096 1.00 95.12 183 VAL A O 1
ATOM 1433 N N . PHE A 1 184 ? 12.750 2.426 -17.256 1.00 96.56 184 PHE A N 1
ATOM 1434 C CA . PHE A 1 184 ? 11.961 2.049 -18.423 1.00 96.56 184 PHE A CA 1
ATOM 1435 C C . PHE A 1 184 ? 12.174 2.933 -19.655 1.00 96.56 184 PHE A C 1
ATOM 1437 O O . PHE A 1 184 ? 11.855 2.515 -20.767 1.00 96.56 184 PHE A O 1
ATOM 1444 N N . ARG A 1 185 ? 12.775 4.121 -19.519 1.00 95.81 185 ARG A N 1
ATOM 1445 C CA . ARG A 1 185 ? 13.105 4.976 -20.674 1.00 95.81 185 ARG A CA 1
ATOM 1446 C C . ARG A 1 185 ? 14.005 4.268 -21.694 1.00 95.81 185 ARG A C 1
ATOM 1448 O O . ARG A 1 185 ? 13.878 4.520 -22.891 1.00 95.81 185 ARG A O 1
ATOM 1455 N N . SER A 1 186 ? 14.897 3.395 -21.224 1.00 92.94 186 SER A N 1
ATOM 1456 C CA . SER A 1 186 ? 15.785 2.566 -22.051 1.00 92.94 186 SER A CA 1
ATOM 1457 C C . SER A 1 186 ? 15.243 1.159 -22.325 1.00 92.94 186 SER A C 1
ATOM 1459 O O . SER A 1 186 ? 15.949 0.345 -22.920 1.00 92.94 186 SER A O 1
ATOM 1461 N N . ALA A 1 187 ? 14.014 0.849 -21.900 1.00 96.06 187 ALA A N 1
ATOM 1462 C CA . ALA A 1 187 ? 13.432 -0.475 -22.070 1.00 96.06 187 ALA A CA 1
ATOM 1463 C C . ALA A 1 187 ? 13.202 -0.806 -23.557 1.00 96.06 187 ALA A C 1
ATOM 1465 O O . ALA A 1 187 ? 12.634 0.009 -24.293 1.00 96.06 187 ALA A O 1
ATOM 1466 N N . PRO A 1 188 ? 13.567 -2.019 -24.013 1.00 97.00 188 PRO A N 1
ATOM 1467 C CA . PRO A 1 188 ? 13.183 -2.515 -25.333 1.00 97.00 188 PRO A CA 1
ATOM 1468 C C . PRO A 1 188 ? 11.662 -2.580 -25.536 1.00 97.00 188 PRO A C 1
ATOM 1470 O O . PRO A 1 188 ? 11.176 -2.403 -26.656 1.00 97.00 188 PRO A O 1
ATOM 1473 N N . ASN A 1 189 ? 10.898 -2.829 -24.467 1.00 96.81 189 ASN A N 1
ATOM 1474 C CA . ASN A 1 189 ? 9.442 -2.822 -24.508 1.00 96.81 189 ASN A CA 1
ATOM 1475 C C . ASN A 1 189 ? 8.896 -1.389 -24.583 1.00 96.81 189 ASN A C 1
ATOM 1477 O O . ASN A 1 189 ? 8.799 -0.680 -23.580 1.00 96.81 189 ASN A O 1
ATOM 1481 N N . LYS A 1 190 ? 8.470 -0.981 -25.785 1.00 95.44 190 LYS A N 1
ATOM 1482 C CA . LYS A 1 190 ? 7.936 0.364 -26.053 1.00 95.44 190 LYS A CA 1
ATOM 1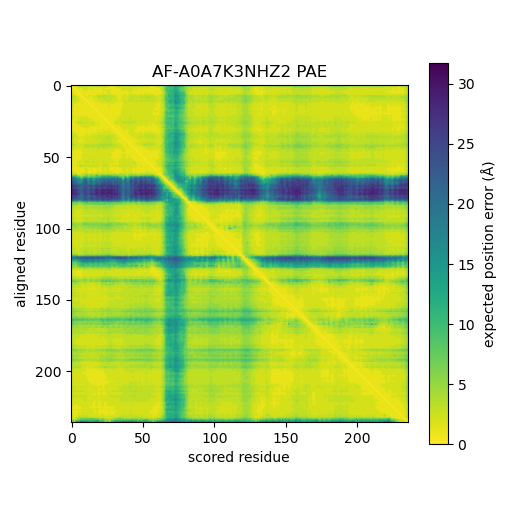483 C C . LYS A 1 190 ? 6.714 0.724 -25.203 1.00 95.44 190 LYS A C 1
ATOM 1485 O O . LYS A 1 190 ? 6.512 1.914 -24.979 1.00 95.44 190 LYS A O 1
ATOM 1490 N N . ARG A 1 191 ? 5.945 -0.258 -24.705 1.00 95.94 191 ARG A N 1
ATOM 1491 C CA . ARG A 1 191 ? 4.803 -0.002 -23.810 1.00 95.94 191 ARG A CA 1
ATOM 1492 C C . ARG A 1 191 ? 5.249 0.691 -22.522 1.00 95.94 191 ARG A C 1
ATOM 1494 O O . ARG A 1 191 ? 4.582 1.604 -22.062 1.00 95.94 191 ARG A O 1
ATOM 1501 N N . PHE A 1 192 ? 6.433 0.343 -22.019 1.00 94.88 192 PHE A N 1
ATOM 1502 C CA . PHE A 1 192 ? 6.972 0.897 -20.779 1.00 94.88 192 PHE A CA 1
ATOM 1503 C C . PHE A 1 192 ? 7.798 2.169 -20.963 1.00 94.88 192 PHE A C 1
ATOM 1505 O O . PHE A 1 192 ? 8.118 2.820 -19.972 1.00 94.88 192 PHE A O 1
ATOM 1512 N N . LYS A 1 193 ? 8.105 2.571 -22.206 1.00 90.75 193 LYS A N 1
ATOM 1513 C CA . LYS A 1 193 ? 8.995 3.709 -22.506 1.00 90.75 193 LYS A CA 1
ATOM 1514 C C . LYS A 1 193 ? 8.622 4.986 -21.743 1.00 90.75 193 LYS A C 1
ATOM 1516 O O . LYS A 1 193 ? 9.504 5.747 -21.346 1.00 90.75 193 LYS A O 1
ATOM 1521 N N . PHE A 1 194 ? 7.325 5.203 -21.536 1.00 93.06 194 PHE A N 1
ATOM 1522 C CA . PHE A 1 194 ? 6.790 6.261 -20.689 1.00 93.06 194 PHE A CA 1
ATOM 1523 C C . PHE A 1 194 ? 6.089 5.620 -19.502 1.00 93.06 194 PHE A C 1
ATOM 1525 O O . PHE A 1 194 ? 4.968 5.137 -19.630 1.00 93.06 194 PHE A O 1
ATOM 1532 N N . TYR A 1 195 ? 6.769 5.577 -18.357 1.00 95.69 195 TYR A N 1
ATOM 1533 C CA . TYR A 1 195 ? 6.206 4.970 -17.162 1.00 95.69 195 TYR A CA 1
ATOM 1534 C C . TYR A 1 195 ? 4.884 5.652 -16.771 1.00 95.69 195 TYR A C 1
ATOM 1536 O O . TYR A 1 195 ? 4.859 6.830 -16.424 1.00 95.69 195 TYR A O 1
ATOM 1544 N N . ASN A 1 196 ? 3.790 4.896 -16.839 1.00 95.56 196 ASN A N 1
ATOM 1545 C CA . ASN A 1 196 ? 2.458 5.291 -16.423 1.00 95.56 196 ASN A CA 1
ATOM 1546 C C . ASN A 1 196 ? 2.125 4.552 -15.121 1.00 95.56 196 ASN A C 1
ATOM 1548 O O . ASN A 1 196 ? 1.937 3.337 -15.144 1.00 95.56 196 ASN A O 1
ATOM 1552 N N . LYS A 1 197 ? 2.054 5.276 -13.997 1.00 94.12 197 LYS A N 1
ATOM 1553 C CA . LYS A 1 197 ? 1.837 4.685 -12.665 1.00 94.12 197 LYS A CA 1
ATOM 1554 C C . LYS A 1 197 ? 0.587 3.796 -12.612 1.00 94.12 197 LYS A C 1
ATOM 1556 O O . LYS A 1 197 ? 0.652 2.683 -12.103 1.00 94.12 197 LYS A O 1
ATOM 1561 N N . HIS A 1 198 ? -0.532 4.270 -13.161 1.00 94.12 198 HIS A N 1
ATOM 1562 C CA . HIS A 1 198 ? -1.813 3.560 -13.137 1.00 94.12 198 HIS A CA 1
ATOM 1563 C C . HIS A 1 198 ? -1.717 2.178 -13.801 1.00 94.12 198 HIS A C 1
ATOM 1565 O O . HIS A 1 198 ? -2.054 1.164 -13.195 1.00 94.12 198 HIS A O 1
ATOM 1571 N N . GLN A 1 199 ? -1.207 2.123 -15.030 1.00 96.44 199 GLN A N 1
ATOM 1572 C CA . GLN A 1 199 ? -1.179 0.882 -15.807 1.00 96.44 199 GLN A CA 1
ATOM 1573 C C . GLN A 1 199 ? 0.016 -0.000 -15.442 1.00 96.44 199 GLN A C 1
ATOM 1575 O O . GLN A 1 199 ? -0.122 -1.208 -15.250 1.00 96.44 199 GLN A O 1
ATOM 1580 N N . HIS A 1 200 ? 1.205 0.587 -15.321 1.00 97.50 200 HIS A N 1
ATOM 1581 C CA . HIS A 1 200 ? 2.429 -0.191 -15.173 1.00 97.50 200 HIS A CA 1
ATOM 1582 C C . HIS A 1 200 ? 2.582 -0.797 -13.781 1.00 97.50 200 HIS A C 1
ATOM 1584 O O . HIS A 1 200 ? 3.141 -1.887 -13.684 1.00 97.50 200 HIS A O 1
ATOM 1590 N N . ASN A 1 201 ? 2.041 -0.189 -12.719 1.00 97.38 201 ASN A N 1
ATOM 1591 C CA . ASN A 1 201 ? 2.103 -0.799 -11.385 1.00 97.38 201 ASN A CA 1
ATOM 1592 C C . ASN A 1 201 ? 1.324 -2.112 -11.341 1.00 97.38 201 ASN A C 1
ATOM 1594 O O . ASN A 1 201 ? 1.812 -3.113 -10.815 1.00 97.38 201 ASN A O 1
ATOM 1598 N N . ILE A 1 202 ? 0.147 -2.127 -11.965 1.00 98.00 202 ILE A N 1
ATOM 1599 C CA . ILE A 1 202 ? -0.683 -3.322 -12.122 1.00 98.00 202 ILE A CA 1
ATOM 1600 C C . ILE A 1 202 ? 0.080 -4.400 -12.900 1.00 98.00 202 ILE A C 1
ATOM 1602 O O . ILE A 1 202 ? 0.108 -5.561 -12.496 1.00 98.00 202 ILE A O 1
ATOM 1606 N N . GLU A 1 203 ? 0.725 -4.029 -14.006 1.00 98.06 203 GLU A N 1
ATOM 1607 C CA . GLU A 1 203 ? 1.478 -4.969 -14.843 1.00 98.06 203 GLU A CA 1
ATOM 1608 C C . GLU A 1 203 ? 2.717 -5.532 -14.139 1.00 98.06 203 GLU A C 1
ATOM 1610 O O . GLU A 1 203 ? 2.994 -6.727 -14.248 1.00 98.06 203 GLU A O 1
ATOM 1615 N N . ILE A 1 204 ? 3.430 -4.707 -13.369 1.00 98.12 204 ILE A N 1
ATOM 1616 C CA . ILE A 1 204 ? 4.567 -5.154 -12.560 1.00 98.12 204 ILE A CA 1
ATOM 1617 C C . ILE A 1 204 ? 4.099 -6.154 -11.500 1.00 98.12 204 ILE A C 1
ATOM 1619 O O . ILE A 1 204 ? 4.697 -7.219 -11.362 1.00 98.12 204 ILE A O 1
ATOM 1623 N N . ILE A 1 205 ? 3.006 -5.866 -10.789 1.00 98.38 205 ILE A N 1
ATOM 1624 C CA . ILE A 1 205 ? 2.464 -6.763 -9.757 1.00 98.38 205 ILE A CA 1
ATOM 1625 C C . ILE A 1 205 ? 1.950 -8.073 -10.346 1.00 98.38 205 ILE A C 1
ATOM 1627 O O . ILE A 1 205 ? 2.226 -9.136 -9.791 1.00 98.38 205 ILE A O 1
ATOM 1631 N N . ARG A 1 206 ? 1.279 -8.034 -11.502 1.00 98.44 206 ARG A N 1
ATOM 1632 C CA . ARG A 1 206 ? 0.939 -9.257 -12.246 1.00 98.44 206 ARG A CA 1
ATOM 1633 C C . ARG A 1 206 ? 2.192 -10.057 -12.576 1.00 98.44 206 ARG A C 1
ATOM 1635 O O . ARG A 1 206 ? 2.228 -11.248 -12.318 1.00 98.44 206 ARG A O 1
ATOM 1642 N N . SER A 1 207 ? 3.261 -9.397 -13.016 1.00 98.25 207 SER A N 1
ATOM 1643 C CA . SER A 1 207 ? 4.528 -10.075 -13.283 1.00 98.25 207 SER A CA 1
ATOM 1644 C C . SER A 1 207 ? 5.175 -10.678 -12.028 1.00 98.25 207 SER A C 1
ATOM 1646 O O . SER A 1 207 ? 5.781 -11.745 -12.125 1.00 98.25 207 SER A O 1
ATOM 1648 N N . TYR A 1 208 ? 5.041 -10.050 -10.853 1.00 98.44 208 TYR A N 1
ATOM 1649 C CA . TYR A 1 208 ? 5.433 -10.656 -9.573 1.00 98.44 208 TYR A CA 1
ATOM 1650 C C . TYR A 1 208 ? 4.631 -11.929 -9.282 1.00 98.44 208 TYR A C 1
ATOM 1652 O O . TYR A 1 208 ? 5.215 -12.931 -8.869 1.00 98.44 208 TYR A O 1
ATOM 1660 N N . ILE A 1 209 ? 3.315 -11.892 -9.499 1.00 98.38 209 ILE A N 1
ATOM 1661 C CA . ILE A 1 209 ? 2.407 -13.027 -9.294 1.00 98.38 209 ILE A CA 1
ATOM 1662 C C . ILE A 1 209 ? 2.733 -14.167 -10.266 1.00 98.38 209 ILE A C 1
ATOM 1664 O O . ILE A 1 209 ? 3.001 -15.281 -9.822 1.00 98.38 209 ILE A O 1
ATOM 1668 N N . ASP A 1 210 ? 2.802 -13.880 -11.566 1.00 98.12 210 ASP A N 1
ATOM 1669 C CA . ASP A 1 210 ? 3.053 -14.861 -12.630 1.00 98.12 210 ASP A CA 1
ATOM 1670 C C . ASP A 1 210 ? 4.404 -15.571 -12.464 1.00 98.12 210 ASP A C 1
ATOM 1672 O O . ASP A 1 210 ? 4.587 -16.707 -12.893 1.00 98.12 210 ASP A O 1
ATOM 1676 N N . GLN A 1 211 ? 5.372 -14.896 -11.843 1.00 97.75 211 GLN A N 1
ATOM 1677 C CA . GLN A 1 211 ? 6.695 -15.448 -11.557 1.00 97.75 211 GLN A CA 1
ATOM 1678 C C . GLN A 1 211 ? 6.790 -16.171 -10.209 1.00 97.75 211 GLN A C 1
ATOM 1680 O O . GLN A 1 211 ? 7.871 -16.653 -9.876 1.00 97.75 211 GLN A O 1
ATOM 1685 N N . GLY A 1 212 ? 5.724 -16.207 -9.402 1.00 97.69 212 GLY A N 1
ATOM 1686 C CA . GLY A 1 212 ? 5.778 -16.746 -8.038 1.00 97.69 212 GLY A CA 1
ATOM 1687 C C . GLY A 1 212 ? 6.713 -15.951 -7.120 1.00 97.69 212 GLY A C 1
ATOM 1688 O O . GLY A 1 212 ? 7.308 -16.496 -6.195 1.00 97.69 212 GLY A O 1
ATOM 1689 N N . LYS A 1 213 ? 6.893 -14.654 -7.394 1.00 97.94 213 LYS A N 1
ATOM 1690 C CA . LYS A 1 213 ? 7.865 -13.778 -6.724 1.00 97.94 213 LYS A CA 1
ATOM 1691 C C . LYS A 1 213 ? 7.231 -12.774 -5.775 1.00 97.94 213 LYS A C 1
ATOM 1693 O O . LYS A 1 213 ? 7.935 -11.908 -5.266 1.00 97.94 213 LYS A O 1
ATOM 1698 N N . LEU A 1 214 ? 5.931 -12.867 -5.504 1.00 97.25 214 LEU A N 1
ATOM 1699 C CA . LEU A 1 214 ? 5.239 -11.880 -4.674 1.00 97.25 214 LEU A CA 1
ATOM 1700 C C . LEU A 1 214 ? 5.842 -11.753 -3.257 1.00 97.25 214 LEU A C 1
ATOM 1702 O O . LEU A 1 214 ? 5.823 -10.672 -2.681 1.00 97.25 214 LEU A O 1
ATOM 1706 N N . ASP A 1 215 ? 6.459 -12.810 -2.716 1.00 97.00 215 ASP A N 1
ATOM 1707 C CA . ASP A 1 215 ? 7.191 -12.754 -1.436 1.00 97.00 215 ASP A CA 1
ATOM 1708 C C . ASP A 1 215 ? 8.447 -11.879 -1.463 1.00 97.00 215 ASP A C 1
ATOM 1710 O O . ASP A 1 215 ? 8.913 -11.438 -0.416 1.00 97.00 215 ASP A O 1
ATOM 1714 N N . LYS A 1 216 ? 8.989 -11.555 -2.641 1.00 97.31 216 LYS A N 1
ATOM 1715 C CA . LYS A 1 216 ? 10.112 -10.615 -2.750 1.00 97.31 216 LYS A CA 1
ATOM 1716 C C . LYS A 1 216 ? 9.720 -9.204 -2.326 1.00 97.31 216 LYS A C 1
ATOM 1718 O O . LYS A 1 216 ? 10.585 -8.482 -1.843 1.00 97.31 216 LYS A O 1
ATOM 1723 N N . LEU A 1 217 ? 8.436 -8.838 -2.405 1.00 96.56 217 LEU A N 1
ATOM 1724 C CA . LEU A 1 217 ? 7.936 -7.561 -1.882 1.00 96.56 217 LEU A CA 1
ATOM 1725 C C . LEU A 1 217 ? 8.176 -7.405 -0.369 1.00 96.56 217 LEU A C 1
ATOM 1727 O O . LEU A 1 217 ? 8.243 -6.281 0.127 1.00 96.56 217 LEU A O 1
ATOM 1731 N N . CYS A 1 218 ? 8.413 -8.506 0.360 1.00 95.31 218 CYS A N 1
ATOM 1732 C CA . CYS A 1 218 ? 8.866 -8.469 1.750 1.00 95.31 218 CYS A CA 1
ATOM 1733 C C . CYS A 1 218 ? 10.224 -7.776 1.927 1.00 95.31 218 CYS A C 1
ATOM 1735 O O . CYS A 1 218 ? 10.623 -7.554 3.059 1.00 95.31 218 CYS A O 1
ATOM 1737 N N . ALA A 1 219 ? 10.938 -7.374 0.874 1.00 93.25 219 ALA A N 1
ATOM 1738 C CA . ALA A 1 219 ? 12.067 -6.457 1.019 1.00 93.25 219 ALA A CA 1
ATOM 1739 C C . ALA A 1 219 ? 11.652 -5.062 1.545 1.00 93.25 219 ALA A C 1
ATOM 1741 O O . ALA A 1 219 ? 12.499 -4.349 2.081 1.00 93.25 219 ALA A O 1
ATOM 1742 N N . SER A 1 220 ? 10.371 -4.673 1.432 1.00 93.31 220 SER A N 1
ATOM 1743 C CA . SER A 1 220 ? 9.820 -3.472 2.075 1.00 93.31 220 SER A CA 1
ATOM 1744 C C . SER A 1 220 ? 9.214 -3.785 3.445 1.00 93.31 220 SER A C 1
ATOM 1746 O O . SER A 1 220 ? 8.305 -4.604 3.577 1.00 93.31 220 SER A O 1
ATOM 1748 N N . LEU A 1 221 ? 9.636 -3.047 4.470 1.00 90.31 221 LEU A N 1
ATOM 1749 C CA . LEU A 1 221 ? 9.085 -3.083 5.823 1.00 90.31 221 LEU A CA 1
ATOM 1750 C C . LEU A 1 221 ? 7.619 -2.647 5.861 1.00 90.31 221 LEU A C 1
ATOM 1752 O O . LEU A 1 221 ? 6.844 -3.170 6.660 1.00 90.31 221 LEU A O 1
ATOM 1756 N N . SER A 1 222 ? 7.221 -1.678 5.031 1.00 90.69 222 SER A N 1
ATOM 1757 C CA . SER A 1 222 ? 5.822 -1.230 4.986 1.00 90.69 222 SER A CA 1
ATOM 1758 C C . SER A 1 222 ? 4.905 -2.291 4.372 1.00 90.69 222 SER A C 1
ATOM 1760 O O . SER A 1 222 ? 3.830 -2.543 4.917 1.00 90.69 222 SER A O 1
ATOM 1762 N N . TYR A 1 223 ? 5.375 -3.001 3.341 1.00 94.88 223 TYR A N 1
ATOM 1763 C CA . TYR A 1 223 ? 4.694 -4.186 2.818 1.00 94.88 223 TYR A CA 1
ATOM 1764 C C . TYR A 1 223 ? 4.615 -5.303 3.869 1.00 94.88 223 TYR A C 1
ATOM 1766 O O . TYR A 1 223 ? 3.528 -5.815 4.134 1.00 94.88 223 TYR A O 1
ATOM 1774 N N . GLN A 1 224 ? 5.734 -5.638 4.532 1.00 94.94 224 GLN A N 1
ATOM 1775 C CA . GLN A 1 224 ? 5.753 -6.655 5.594 1.00 94.94 224 GLN A CA 1
ATOM 1776 C C . GLN A 1 224 ? 4.719 -6.355 6.684 1.00 94.94 224 GLN A C 1
ATOM 1778 O O . GLN A 1 224 ? 3.986 -7.251 7.089 1.00 94.94 224 GLN A O 1
ATOM 1783 N N . ARG A 1 225 ? 4.626 -5.096 7.134 1.00 93.69 225 ARG A N 1
ATOM 1784 C CA . ARG A 1 225 ? 3.647 -4.663 8.146 1.00 93.69 225 ARG A CA 1
ATOM 1785 C C . ARG A 1 225 ? 2.207 -4.828 7.679 1.00 93.69 225 ARG A C 1
ATOM 1787 O O . ARG A 1 225 ? 1.369 -5.220 8.486 1.00 93.69 225 ARG A O 1
ATOM 1794 N N . MET A 1 226 ? 1.913 -4.527 6.413 1.00 96.12 226 MET A N 1
ATOM 1795 C CA . MET A 1 226 ? 0.579 -4.745 5.851 1.00 96.12 226 MET A CA 1
ATOM 1796 C C . MET A 1 226 ? 0.217 -6.233 5.892 1.00 96.12 226 MET A C 1
ATOM 1798 O O . MET A 1 226 ? -0.820 -6.605 6.437 1.00 96.12 226 MET A O 1
ATOM 1802 N N . ILE A 1 227 ? 1.099 -7.084 5.363 1.00 97.44 227 ILE A N 1
ATOM 1803 C CA . ILE A 1 227 ? 0.867 -8.527 5.275 1.00 97.44 227 ILE A CA 1
ATOM 1804 C C . ILE A 1 227 ? 0.763 -9.159 6.665 1.00 97.44 227 ILE A C 1
ATOM 1806 O O . ILE A 1 227 ? -0.184 -9.903 6.908 1.00 97.44 227 ILE A O 1
ATOM 1810 N N . SER A 1 228 ? 1.663 -8.826 7.595 1.00 96.56 228 SER A N 1
ATOM 1811 C CA . SER A 1 228 ? 1.639 -9.382 8.952 1.00 96.56 228 SER A CA 1
ATOM 1812 C C . SER A 1 228 ? 0.425 -8.922 9.755 1.00 96.56 228 SER A C 1
ATOM 1814 O O . SER A 1 228 ? -0.126 -9.703 10.525 1.00 96.56 228 SER A O 1
ATOM 1816 N N . THR A 1 229 ? -0.040 -7.687 9.542 1.00 96.00 229 THR A N 1
ATOM 1817 C CA . THR A 1 229 ? -1.282 -7.189 10.151 1.00 96.00 229 THR A CA 1
ATOM 1818 C C . THR A 1 229 ? -2.480 -8.020 9.698 1.00 96.00 229 THR A C 1
ATOM 1820 O O . THR A 1 229 ? -3.248 -8.498 10.527 1.00 96.00 229 THR A O 1
ATOM 1823 N N . ILE A 1 230 ? -2.615 -8.231 8.387 1.00 97.31 230 ILE A N 1
ATOM 1824 C CA . ILE A 1 230 ? -3.739 -8.975 7.806 1.00 97.31 230 ILE A CA 1
ATOM 1825 C C . ILE A 1 230 ? -3.682 -10.455 8.199 1.00 97.31 230 ILE A C 1
ATOM 1827 O O . ILE A 1 230 ? -4.703 -11.030 8.571 1.00 97.31 230 ILE A O 1
ATOM 1831 N N . GLN A 1 231 ? -2.490 -11.060 8.176 1.00 96.75 231 GLN A N 1
ATOM 1832 C CA . GLN A 1 231 ? -2.264 -12.422 8.672 1.00 96.75 231 GLN A CA 1
ATOM 1833 C C . GLN A 1 231 ? -2.656 -12.557 10.142 1.00 96.75 231 GLN A C 1
ATOM 1835 O O . GLN A 1 231 ? -3.346 -13.507 10.500 1.00 96.75 231 GLN A O 1
ATOM 1840 N N . GLY A 1 232 ? -2.254 -11.593 10.976 1.00 96.56 232 GLY A N 1
ATOM 1841 C CA . GLY A 1 232 ? -2.563 -11.584 12.401 1.00 96.56 232 GLY A CA 1
ATOM 1842 C C . GLY A 1 232 ? -4.060 -11.545 12.694 1.00 96.56 232 GLY A C 1
ATOM 1843 O O . GLY A 1 232 ? -4.484 -12.129 13.679 1.00 96.56 232 GLY A O 1
ATOM 1844 N N . TRP A 1 233 ? -4.868 -10.920 11.833 1.00 96.00 233 TRP A N 1
ATOM 1845 C CA . TRP A 1 233 ? -6.327 -10.945 11.964 1.00 96.00 233 TRP A CA 1
ATOM 1846 C C . TRP A 1 233 ? -6.960 -12.259 11.514 1.00 96.00 233 TRP A C 1
ATOM 1848 O O . TRP A 1 233 ? -7.965 -12.659 12.079 1.00 96.00 233 TRP A O 1
ATOM 1858 N N . GLY A 1 234 ? -6.382 -12.946 10.526 1.00 88.62 234 GLY A N 1
ATOM 1859 C CA . GLY A 1 234 ? -6.907 -14.231 10.051 1.00 88.62 234 GLY A CA 1
ATOM 1860 C C . GLY A 1 234 ? -6.585 -15.425 10.952 1.00 88.62 234 GLY A C 1
ATOM 1861 O O . GLY A 1 234 ? -7.167 -16.487 10.761 1.00 88.62 234 GLY A O 1
ATOM 1862 N N . ALA A 1 235 ? -5.642 -15.265 11.884 1.00 82.00 235 ALA A N 1
ATOM 1863 C CA . ALA A 1 235 ? -5.267 -16.284 12.865 1.00 82.00 235 ALA A CA 1
ATOM 1864 C C . ALA A 1 235 ? -6.083 -16.213 14.172 1.00 82.00 235 ALA A C 1
ATOM 1866 O O . ALA A 1 235 ? -5.910 -17.081 15.028 1.00 82.00 235 ALA A O 1
ATOM 1867 N N . LEU A 1 236 ? -6.913 -15.176 14.329 1.00 60.38 236 LEU A N 1
ATOM 1868 C CA . LEU A 1 236 ? -7.838 -14.977 15.450 1.00 60.38 236 LEU A CA 1
ATOM 1869 C C . LEU A 1 236 ? -9.193 -15.622 15.143 1.00 60.38 236 LEU A C 1
ATOM 1871 O O . LEU A 1 236 ? -9.800 -16.141 16.104 1.00 60.38 236 LEU A O 1
#

Secondary structure (DSSP, 8-state):
-EEEEEEE-TTTHHHHHHHHHHHH-TT-EEEEEEE-HHHHHHTHHHHHHHHHHTT--EEEEEEEPPPTTPSP-SS---SSPPPHHHHHHHHHHHHSSTT---HHHHHHHHHHHHHTTS---S-PPPPS-EEEEEEESS-GGGGGGG-HHHHHHHH--SS-PPP-PPPPPTTT-S-HHHHHHHHHHT-S-GGGSS--HHHHHHHHHHHHHHTT-GGGGGGSHHHHHHHHHHHHHHT-

pLDDT: mean 89.23, std 14.76, range [33.06, 98.5]

Sequence (236 aa):
MKIGIICEGAETDKPVIELILKHKFPSTTFEIIARDKRAIFSTCYEDIADLLRSGIQHIAVVWDLLPVGHQMPAASQWSEKPSRKEQRHAFLRNLDTDQNPHGEIRTAARAMLVNYGFEETPAVAATMINIKLICVCYTLDGWLLSDSQVIRRVGSSPIREMECASLEAPDRCINPAGLLTKVFRSAPNKRFKFYNKHQHNIEIIRSYIDQGKLDKLCASLSYQRMISTIQGWGAL

Organism: NCBI:txid63561